Protein AF-A0A7C6BSA5-F1 (afdb_monomer_lite)

Sequence (193 aa):
MKSVFTALILLLFLLSVNTVYAANVTTEQVTNTSTVVKSYMETNHTLPSGVDVGENPVSRSQYLQLSTITVLNIKNDSNATIHINSCNNLAYPSESSSSRNINKTEYLDIANRVNIFINNYGIAPNYASTSTGTIRYESLIYIYSQILNSYRINGVSPDYVIMNTWAVVSNPNTVFISMEDINNASGRVKNIY

pLDDT: mean 89.09, std 16.99, range [38.69, 98.81]

Radius of gyration: 21.59 Å; chains: 1; bounding box: 37×54×101 Å

Secondary structure (DSSP, 8-state):
-----------------------EE-HHHHHHHHHHHHHHHHHHSS--SEEEETTEEEEHHHHHHHHHHHHHHHHTT----EE----BPPS-----PPSEEEEHHHHHHHHHHHHHHHHHHSB--SEEEETTEEEEHHHHHHHHHHHHHHHHHHSS--SEEEE--HHHHT-TTPPPPPHHHHHHHHHHHHTT-

Foldseek 3Di:
DDDDDDDPPPPPPPPPPPVPPQDWAWLVLLLVQLLVQLVCLQQVLDGDQWTDRPNRIDGLQQSLLVLLVSLVCLVVVHGDIHGRAQEAEDPDADWDAAKDKDFPVRLNVQSVVQNVVCVVPSYGDQWGADPRTTAGSVLSSNQSSVQSNCCVVPVDGDRIDTRHHSVLSNDNPRHDADVVNVVVVVVVVVVVD

Structure (mmCIF, N/CA/C/O backbone):
data_AF-A0A7C6BSA5-F1
#
_entry.id   AF-A0A7C6BSA5-F1
#
loop_
_atom_site.group_PDB
_atom_site.id
_atom_site.type_symbol
_atom_site.label_atom_id
_atom_site.label_alt_id
_atom_site.label_comp_id
_atom_site.label_asym_id
_atom_site.label_entity_id
_atom_site.label_seq_id
_atom_site.pdbx_PDB_ins_code
_atom_site.Cartn_x
_atom_site.Cartn_y
_atom_site.Cartn_z
_atom_site.occupancy
_atom_site.B_iso_or_equiv
_atom_site.auth_seq_id
_atom_site.auth_comp_id
_atom_site.auth_asym_id
_atom_site.auth_atom_id
_atom_site.pdbx_PDB_model_num
ATOM 1 N N . MET A 1 1 ? 16.676 32.302 60.882 1.00 39.47 1 MET A N 1
ATOM 2 C CA . MET A 1 1 ? 15.238 32.529 60.630 1.00 39.47 1 MET A CA 1
ATOM 3 C C . MET A 1 1 ? 15.123 33.553 59.499 1.00 39.47 1 MET A C 1
ATOM 5 O O . MET A 1 1 ? 15.593 34.658 59.707 1.00 39.47 1 MET A O 1
ATOM 9 N N . LYS A 1 2 ? 14.537 33.159 58.349 1.00 39.03 2 LYS A N 1
ATOM 10 C CA . LYS A 1 2 ? 14.066 33.994 57.205 1.00 39.03 2 LYS A CA 1
ATOM 11 C C . LYS A 1 2 ? 15.165 34.651 56.336 1.00 39.03 2 LYS A C 1
ATOM 13 O O . LYS A 1 2 ? 15.786 35.616 56.741 1.00 39.03 2 LYS A O 1
ATOM 18 N N . SER A 1 3 ? 15.603 33.990 55.259 1.00 38.69 3 SER A N 1
ATOM 19 C CA . SER A 1 3 ? 15.096 34.064 53.866 1.00 38.69 3 SER A CA 1
ATOM 20 C C . SER A 1 3 ? 15.579 35.291 53.081 1.00 38.69 3 SER A C 1
ATOM 22 O O . SER A 1 3 ? 15.097 36.384 53.344 1.00 38.69 3 SER A O 1
ATOM 24 N N . VAL A 1 4 ? 16.386 35.082 52.035 1.00 45.53 4 VAL A N 1
ATOM 25 C CA . VAL A 1 4 ? 16.209 35.779 50.750 1.00 45.53 4 VAL A CA 1
ATOM 26 C C . VAL A 1 4 ? 16.522 34.778 49.641 1.00 45.53 4 VAL A C 1
ATOM 28 O O . VAL A 1 4 ? 17.627 34.255 49.535 1.00 45.53 4 VAL A O 1
ATOM 31 N N . PHE A 1 5 ? 15.471 34.472 48.891 1.00 41.25 5 PHE A N 1
ATOM 32 C CA . PHE A 1 5 ? 15.428 33.630 47.709 1.00 41.25 5 PHE A CA 1
ATOM 33 C C . PHE A 1 5 ? 16.452 34.083 46.663 1.00 41.25 5 PHE A C 1
ATOM 35 O O . PHE A 1 5 ? 16.415 35.218 46.191 1.00 41.25 5 PHE A O 1
ATOM 42 N N . THR A 1 6 ? 17.319 33.164 46.256 1.00 39.25 6 THR A N 1
ATOM 43 C CA . THR A 1 6 ? 17.994 33.212 44.963 1.00 39.25 6 THR A CA 1
ATOM 44 C C . THR A 1 6 ? 16.941 33.245 43.857 1.00 39.25 6 THR A C 1
ATOM 46 O O . THR A 1 6 ? 16.010 32.439 43.839 1.00 39.25 6 THR A O 1
ATOM 49 N N . ALA A 1 7 ? 17.079 34.205 42.946 1.00 41.22 7 ALA A N 1
ATOM 50 C CA . ALA A 1 7 ? 16.256 34.338 41.757 1.00 41.22 7 ALA A CA 1
ATOM 51 C C . ALA A 1 7 ? 16.416 33.092 40.872 1.00 41.22 7 ALA A C 1
ATOM 53 O O . ALA A 1 7 ? 17.353 32.986 40.083 1.00 41.22 7 ALA A O 1
ATOM 54 N N . LEU A 1 8 ? 15.504 32.132 41.017 1.00 38.94 8 LEU A N 1
ATOM 55 C CA . LEU A 1 8 ? 15.319 31.082 40.032 1.00 38.94 8 LEU A CA 1
ATOM 56 C C . LEU A 1 8 ? 14.539 31.714 38.880 1.00 38.94 8 LEU A C 1
ATOM 58 O O . LEU A 1 8 ? 13.344 31.981 38.999 1.00 38.94 8 LEU A O 1
ATOM 62 N N . ILE A 1 9 ? 15.252 32.019 37.798 1.00 50.19 9 ILE A N 1
ATOM 63 C CA . ILE A 1 9 ? 14.673 32.371 36.504 1.00 50.19 9 ILE A CA 1
ATOM 64 C C . ILE A 1 9 ? 13.633 31.298 36.176 1.00 50.19 9 ILE A C 1
ATOM 66 O O . ILE A 1 9 ? 13.962 30.138 35.928 1.00 50.19 9 ILE A O 1
ATOM 70 N N . LEU A 1 10 ? 12.365 31.694 36.251 1.00 41.38 10 LEU A N 1
ATOM 71 C CA . LEU A 1 10 ? 11.230 30.903 35.822 1.00 41.38 10 LEU A CA 1
ATOM 72 C C . LEU A 1 10 ? 11.359 30.765 34.303 1.00 41.38 10 LEU A C 1
ATOM 74 O O . LEU A 1 10 ? 10.985 31.664 33.552 1.00 41.38 10 LEU A O 1
ATOM 78 N N . LEU A 1 11 ? 11.962 29.665 33.854 1.00 43.69 11 LEU A N 1
ATOM 79 C CA . LEU A 1 11 ? 11.914 29.246 32.464 1.00 43.69 11 LEU A CA 1
ATOM 80 C C . LEU A 1 11 ? 10.432 29.016 32.141 1.00 43.69 11 LEU A C 1
ATOM 82 O O . LEU A 1 11 ? 9.871 27.978 32.489 1.00 43.69 11 LEU A O 1
ATOM 86 N N . LEU A 1 12 ? 9.784 30.009 31.525 1.00 46.25 12 LEU A N 1
ATOM 87 C CA . LEU A 1 12 ? 8.529 29.810 30.811 1.00 46.25 12 LEU A CA 1
ATOM 88 C C . LEU A 1 12 ? 8.826 28.829 29.676 1.00 46.25 12 LEU A C 1
ATOM 90 O O . LEU A 1 12 ? 9.159 29.212 28.557 1.00 46.25 12 LEU A O 1
ATOM 94 N N . PHE A 1 13 ? 8.741 27.541 29.982 1.00 49.94 13 PHE A N 1
ATOM 95 C CA . PHE A 1 13 ? 8.563 26.528 28.967 1.00 49.94 13 PHE A CA 1
ATOM 96 C C . PHE A 1 13 ? 7.158 26.764 28.417 1.00 49.94 13 PHE A C 1
ATOM 98 O O . PHE A 1 13 ? 6.162 26.426 29.058 1.00 49.94 13 PHE A O 1
ATOM 105 N N . LEU A 1 14 ? 7.068 27.432 27.266 1.00 49.66 14 LEU A N 1
ATOM 106 C CA . LEU A 1 14 ? 5.860 27.402 26.460 1.00 49.66 14 LEU A CA 1
ATOM 107 C C . LEU A 1 14 ? 5.651 25.935 26.087 1.00 49.66 14 LEU A C 1
ATOM 109 O O . LEU A 1 14 ? 6.230 25.433 25.128 1.00 49.66 14 LEU A O 1
ATOM 113 N N . LEU A 1 15 ? 4.840 25.230 26.872 1.00 42.47 15 LEU A N 1
ATOM 114 C CA . LEU A 1 15 ? 4.129 24.079 26.358 1.00 42.47 15 LEU A CA 1
ATOM 115 C C . LEU A 1 15 ? 3.288 24.638 25.213 1.00 42.47 15 LEU A C 1
ATOM 117 O O . LEU A 1 15 ? 2.224 25.212 25.443 1.00 42.47 15 LEU A O 1
ATOM 121 N N . SER A 1 16 ? 3.762 24.493 23.975 1.00 49.78 16 SER A N 1
ATOM 122 C CA . SER A 1 16 ? 2.839 24.395 22.858 1.00 49.78 16 SER A CA 1
ATOM 123 C C . SER A 1 16 ? 2.042 23.121 23.119 1.00 49.78 16 SER A C 1
ATOM 125 O O . SER A 1 16 ? 2.373 22.036 22.641 1.00 49.78 16 SER A O 1
ATOM 127 N N . VAL A 1 17 ? 1.004 23.231 23.944 1.00 50.91 17 VAL A N 1
ATOM 128 C CA . VAL A 1 17 ? -0.121 22.319 23.862 1.00 50.91 17 VAL A CA 1
ATOM 129 C C . VAL A 1 17 ? -0.768 22.639 22.526 1.00 50.91 17 VAL A C 1
ATOM 131 O O . VAL A 1 17 ? -1.743 23.377 22.438 1.00 50.91 17 VAL A O 1
ATOM 134 N N . ASN A 1 18 ? -0.173 22.103 21.456 1.00 47.16 18 ASN A N 1
ATOM 135 C CA . ASN A 1 18 ? -0.958 21.748 20.297 1.00 47.16 18 ASN A CA 1
ATOM 136 C C . ASN A 1 18 ? -2.033 20.852 20.890 1.00 47.16 18 ASN A C 1
ATOM 138 O O . ASN A 1 18 ? -1.755 19.738 21.338 1.00 47.16 18 ASN A O 1
ATOM 142 N N . THR A 1 19 ? -3.231 21.399 21.029 1.00 40.81 19 THR A N 1
ATOM 143 C CA . THR A 1 19 ? -4.415 20.588 21.200 1.00 40.81 19 THR A CA 1
ATOM 144 C C . THR A 1 19 ? -4.395 19.661 19.999 1.00 40.81 19 THR A C 1
ATOM 146 O O . THR A 1 19 ? -4.695 20.067 18.880 1.00 40.81 19 THR A O 1
ATOM 149 N N . VAL A 1 20 ? -3.931 18.426 20.198 1.00 42.94 20 VAL A N 1
ATOM 150 C CA . VAL A 1 20 ? -4.120 17.384 19.203 1.00 42.94 20 VAL A CA 1
ATOM 151 C C . VAL A 1 20 ? -5.610 17.108 19.279 1.00 42.94 20 VAL A C 1
ATOM 153 O O . VAL A 1 20 ? -6.072 16.280 20.060 1.00 42.94 20 VAL A O 1
ATOM 156 N N . TYR A 1 21 ? -6.393 17.882 18.528 1.00 46.78 21 TYR A N 1
ATOM 157 C CA . TYR A 1 21 ? -7.679 17.385 18.091 1.00 46.78 21 TYR A CA 1
ATOM 158 C C . TYR A 1 21 ? -7.404 16.011 17.494 1.00 46.78 21 TYR A C 1
ATOM 160 O O . TYR A 1 21 ? -6.440 15.845 16.746 1.00 46.78 21 TYR A O 1
ATOM 168 N N . ALA A 1 22 ? -8.206 15.020 17.874 1.00 54.81 22 ALA A N 1
ATOM 169 C CA . ALA A 1 22 ? -8.174 13.718 17.238 1.00 54.81 22 ALA A CA 1
ATOM 170 C C . ALA A 1 22 ? -8.361 13.928 15.728 1.00 54.81 22 ALA A C 1
ATOM 172 O O . ALA A 1 22 ? -9.479 14.144 15.255 1.00 54.81 22 ALA A O 1
ATOM 173 N N . ALA A 1 23 ? -7.255 13.939 14.986 1.00 86.62 23 ALA A N 1
ATOM 174 C CA . ALA A 1 23 ? -7.281 14.178 13.561 1.00 86.62 23 ALA A CA 1
ATOM 175 C C . ALA A 1 23 ? -7.906 12.951 12.904 1.00 86.62 23 ALA A C 1
ATOM 177 O O . ALA A 1 23 ? -7.514 11.807 13.161 1.00 86.62 23 ALA A O 1
ATOM 178 N N . ASN A 1 24 ? -8.937 13.201 12.111 1.00 94.50 24 ASN A N 1
ATOM 179 C CA . ASN A 1 24 ? -9.594 12.201 11.298 1.00 94.50 24 ASN A CA 1
ATOM 180 C C . ASN A 1 24 ? -9.355 12.565 9.839 1.00 94.50 24 ASN A C 1
ATOM 182 O O . ASN A 1 24 ? -9.437 13.737 9.475 1.00 94.50 24 ASN A O 1
ATOM 186 N N . VAL A 1 25 ? -9.078 11.561 9.018 1.00 96.94 25 VAL A N 1
ATOM 187 C CA . VAL A 1 25 ? -8.860 11.723 7.580 1.00 96.94 25 VAL A CA 1
ATOM 188 C C . VAL A 1 25 ? -9.888 10.932 6.790 1.00 96.94 25 VAL A C 1
ATOM 190 O O . VAL A 1 25 ? -10.467 9.965 7.287 1.00 96.94 25 VAL A O 1
ATOM 193 N N . THR A 1 26 ? -10.148 11.347 5.558 1.00 97.62 26 THR A N 1
ATOM 194 C CA . THR A 1 26 ? -11.083 10.658 4.663 1.00 97.62 26 THR A CA 1
ATOM 195 C C . THR A 1 26 ? -10.362 9.655 3.764 1.00 97.62 26 THR A C 1
ATOM 197 O O . THR A 1 26 ? -9.163 9.776 3.504 1.00 97.62 26 THR A O 1
ATOM 200 N N . THR A 1 27 ? -11.113 8.695 3.217 1.00 97.62 27 THR A N 1
ATOM 201 C CA . THR A 1 27 ? -10.645 7.801 2.141 1.00 97.62 27 THR A CA 1
ATOM 202 C C . THR A 1 27 ? -10.029 8.594 0.986 1.00 97.62 27 THR A C 1
ATOM 204 O O . THR A 1 27 ? -8.963 8.238 0.489 1.00 97.62 27 THR A O 1
ATOM 207 N N . GLU A 1 28 ? -10.659 9.705 0.593 1.00 97.31 28 GLU A N 1
ATOM 208 C CA . GLU A 1 28 ? -10.176 10.567 -0.487 1.00 97.31 28 GLU A CA 1
ATOM 209 C C . GLU A 1 28 ? -8.795 11.157 -0.172 1.00 97.31 28 GLU A C 1
ATOM 211 O O . GLU A 1 28 ? -7.873 11.022 -0.979 1.00 97.31 28 GLU A O 1
ATOM 216 N N . GLN A 1 29 ? -8.611 11.727 1.025 1.00 98.38 29 GLN A N 1
ATOM 217 C CA . GLN A 1 29 ? -7.320 12.275 1.452 1.00 98.38 29 GLN A CA 1
ATOM 218 C C . GLN A 1 29 ? -6.220 11.212 1.410 1.00 98.38 29 GLN A C 1
ATOM 220 O O . GLN A 1 29 ? -5.149 11.470 0.863 1.00 98.38 29 GLN A O 1
ATOM 225 N N . VAL A 1 30 ? -6.492 10.000 1.903 1.00 98.50 30 VAL A N 1
ATOM 226 C CA . VAL A 1 30 ? -5.505 8.912 1.872 1.00 98.50 30 VAL A CA 1
ATOM 227 C C . VAL A 1 30 ? -5.199 8.481 0.434 1.00 98.50 30 VAL A C 1
ATOM 229 O O . VAL A 1 30 ? -4.029 8.333 0.093 1.00 98.50 30 VAL A O 1
ATOM 232 N N . THR A 1 31 ? -6.200 8.340 -0.445 1.00 98.25 31 THR A N 1
ATOM 233 C CA . THR A 1 31 ? -5.967 7.965 -1.857 1.00 98.25 31 THR A CA 1
ATOM 234 C C . THR A 1 31 ? -5.181 9.020 -2.646 1.00 98.25 31 THR A C 1
ATOM 236 O O . THR A 1 31 ? -4.346 8.673 -3.490 1.00 98.25 31 THR A O 1
ATOM 239 N N . ASN A 1 32 ? -5.385 10.306 -2.345 1.00 98.12 32 ASN A N 1
ATOM 240 C CA . ASN A 1 32 ? -4.592 11.395 -2.910 1.00 98.12 32 ASN A CA 1
ATOM 241 C C . ASN A 1 32 ? -3.136 11.303 -2.434 1.00 98.12 32 ASN A C 1
ATOM 243 O O . ASN A 1 32 ? -2.224 11.274 -3.264 1.00 98.12 32 ASN A O 1
ATOM 247 N N . THR A 1 33 ? -2.907 11.136 -1.129 1.00 98.38 33 THR A N 1
ATOM 248 C CA . THR A 1 33 ? -1.559 10.922 -0.580 1.00 98.38 33 THR A CA 1
ATOM 249 C C . THR A 1 33 ? -0.897 9.668 -1.158 1.00 98.38 33 THR A C 1
ATOM 251 O O . THR A 1 33 ? 0.294 9.689 -1.456 1.00 98.38 33 THR A O 1
ATOM 254 N N . SER A 1 34 ? -1.644 8.590 -1.412 1.00 98.50 34 SER A N 1
ATOM 255 C CA . SER A 1 34 ? -1.110 7.373 -2.037 1.00 98.50 34 SER A CA 1
ATOM 256 C C . SER A 1 34 ? -0.580 7.579 -3.449 1.00 98.50 34 SER A C 1
ATOM 258 O O . SER A 1 34 ? 0.404 6.943 -3.827 1.00 98.50 34 SER A O 1
ATOM 260 N N . THR A 1 35 ? -1.180 8.497 -4.207 1.00 97.75 35 THR A N 1
ATOM 261 C CA . THR A 1 35 ? -0.650 8.909 -5.515 1.00 97.75 35 THR A CA 1
ATOM 262 C C . THR A 1 35 ? 0.729 9.552 -5.347 1.00 97.75 35 THR A C 1
ATOM 264 O O . THR A 1 35 ? 1.667 9.196 -6.056 1.00 97.75 35 THR A O 1
ATOM 267 N N . VAL A 1 36 ? 0.880 10.433 -4.353 1.00 97.81 36 VAL A N 1
ATOM 268 C CA . VAL A 1 36 ? 2.148 11.114 -4.042 1.00 97.81 36 VAL A CA 1
ATOM 269 C C . VAL A 1 36 ? 3.213 10.129 -3.555 1.00 97.81 36 VAL A C 1
ATOM 271 O O . VAL A 1 36 ? 4.333 10.148 -4.062 1.00 97.81 36 VAL A O 1
ATOM 274 N N . VAL A 1 37 ? 2.875 9.235 -2.617 1.00 98.50 37 VAL A N 1
ATOM 275 C CA . VAL A 1 37 ? 3.816 8.234 -2.079 1.00 98.50 37 VAL A CA 1
ATOM 276 C C . VAL A 1 37 ? 4.312 7.303 -3.179 1.00 98.50 37 VAL A C 1
ATOM 278 O O . VAL A 1 37 ? 5.519 7.092 -3.286 1.00 98.50 37 VAL A O 1
ATOM 281 N N . LYS A 1 38 ? 3.407 6.785 -4.024 1.00 98.06 38 LYS A N 1
ATOM 282 C CA . LYS A 1 38 ? 3.775 5.940 -5.168 1.00 98.06 38 LYS A CA 1
ATOM 283 C C . LYS A 1 38 ? 4.795 6.656 -6.058 1.00 98.06 38 LYS A C 1
ATOM 285 O O . LYS A 1 38 ? 5.890 6.136 -6.251 1.00 98.06 38 LYS A O 1
ATOM 290 N N . SER A 1 39 ? 4.461 7.851 -6.549 1.00 96.81 39 SER A N 1
ATOM 291 C CA . SER A 1 39 ? 5.334 8.605 -7.457 1.00 96.81 39 SER A CA 1
ATOM 292 C C . SER A 1 39 ? 6.675 8.958 -6.817 1.00 96.81 39 SER A C 1
ATOM 294 O O . SER A 1 39 ? 7.715 8.864 -7.468 1.00 96.81 39 SER A O 1
ATOM 296 N N . TYR A 1 40 ? 6.679 9.318 -5.530 1.00 98.00 40 TYR A N 1
ATOM 297 C CA . TYR A 1 40 ? 7.908 9.610 -4.803 1.00 98.00 40 TYR A CA 1
ATOM 298 C C . TYR A 1 40 ? 8.827 8.387 -4.751 1.00 98.00 40 TYR A C 1
ATOM 300 O O . TYR A 1 40 ? 10.012 8.513 -5.049 1.00 98.00 40 TYR A O 1
ATOM 308 N N . MET A 1 41 ? 8.295 7.213 -4.399 1.00 98.19 41 MET A N 1
ATOM 309 C CA . MET A 1 41 ? 9.087 5.984 -4.288 1.00 98.19 41 MET A CA 1
ATOM 310 C C . MET A 1 41 ? 9.628 5.521 -5.643 1.00 98.19 41 MET A C 1
ATOM 312 O O . MET A 1 41 ? 10.772 5.087 -5.715 1.00 98.19 41 MET A O 1
ATOM 316 N N . GLU A 1 42 ? 8.838 5.657 -6.708 1.00 97.19 42 GLU A N 1
ATOM 317 C CA . GLU A 1 42 ? 9.245 5.300 -8.074 1.00 97.19 42 GLU A CA 1
ATOM 318 C C . GLU A 1 42 ? 10.309 6.243 -8.644 1.00 97.19 42 GLU A C 1
ATOM 320 O O . GLU A 1 42 ? 11.136 5.810 -9.435 1.00 97.19 42 GLU A O 1
ATOM 325 N N . THR A 1 43 ? 10.305 7.514 -8.231 1.00 96.25 43 THR A N 1
ATOM 326 C CA . THR A 1 43 ? 11.246 8.536 -8.720 1.00 96.25 43 THR A CA 1
ATOM 327 C C . THR A 1 43 ? 12.536 8.573 -7.903 1.00 96.25 43 THR A C 1
ATOM 329 O O . THR A 1 43 ? 13.624 8.752 -8.441 1.00 96.25 43 THR A O 1
ATOM 332 N N . ASN A 1 44 ? 12.421 8.453 -6.579 1.00 97.44 44 ASN A N 1
ATOM 333 C CA . ASN A 1 44 ? 13.535 8.668 -5.654 1.00 97.44 44 ASN A CA 1
ATOM 334 C C . ASN A 1 44 ? 14.145 7.358 -5.148 1.00 97.44 44 ASN A C 1
ATOM 336 O O . ASN A 1 44 ? 15.151 7.400 -4.443 1.00 97.44 44 ASN A O 1
ATOM 340 N N . HIS A 1 45 ? 13.531 6.209 -5.455 1.00 97.88 45 HIS A N 1
ATOM 341 C CA . HIS A 1 45 ? 14.000 4.883 -5.039 1.00 97.88 45 HIS A CA 1
ATOM 342 C C . HIS A 1 45 ? 14.264 4.781 -3.530 1.00 97.88 45 HIS A C 1
ATOM 344 O O . HIS A 1 45 ? 15.167 4.092 -3.056 1.00 97.88 45 HIS A O 1
ATOM 350 N N . THR A 1 46 ? 13.464 5.508 -2.753 1.00 97.00 46 THR A N 1
ATOM 351 C CA . THR A 1 46 ? 13.553 5.585 -1.300 1.00 97.00 46 THR A CA 1
ATOM 352 C C . THR A 1 46 ? 12.172 5.833 -0.712 1.00 97.00 46 THR A C 1
ATOM 354 O O . THR A 1 46 ? 11.248 6.275 -1.398 1.00 97.00 46 THR A O 1
ATOM 357 N N . LEU A 1 47 ? 12.018 5.528 0.573 1.00 94.25 47 LEU A N 1
ATOM 358 C CA . LEU A 1 47 ? 10.797 5.852 1.289 1.00 94.25 47 LEU A CA 1
ATOM 359 C C . LEU A 1 47 ? 10.758 7.348 1.634 1.00 94.25 47 LEU A C 1
ATOM 361 O O . LEU A 1 47 ? 11.772 7.883 2.089 1.00 94.25 47 LEU A O 1
ATOM 365 N N . PRO A 1 48 ? 9.592 8.009 1.527 1.00 94.31 48 PRO A N 1
ATOM 366 C CA . PRO A 1 48 ? 9.439 9.359 2.056 1.00 94.31 48 PRO A CA 1
ATOM 367 C C . PRO A 1 48 ? 9.659 9.345 3.575 1.00 94.31 48 PRO A C 1
ATOM 369 O O . PRO A 1 48 ? 9.257 8.402 4.254 1.00 94.31 48 PRO A O 1
ATOM 372 N N . SER A 1 49 ? 10.294 10.370 4.144 1.00 89.81 49 SER A N 1
ATOM 373 C CA . SER A 1 49 ? 10.534 10.441 5.598 1.00 89.81 49 SER A CA 1
ATOM 374 C C . SER A 1 49 ? 9.224 10.474 6.404 1.00 89.81 49 SER A C 1
ATOM 376 O O . SER A 1 49 ? 9.146 9.851 7.468 1.00 89.81 49 SER A O 1
ATOM 378 N N . GLY A 1 50 ? 8.198 11.108 5.833 1.00 90.50 50 GLY A N 1
ATOM 379 C CA . GLY A 1 50 ? 6.792 11.179 6.232 1.00 90.50 50 GLY A CA 1
ATOM 380 C C . GLY A 1 50 ? 5.982 11.795 5.084 1.00 90.50 50 GLY A C 1
ATOM 381 O O . GLY A 1 50 ? 6.562 12.141 4.052 1.00 90.50 50 GLY A O 1
ATOM 382 N N . VAL A 1 51 ? 4.665 11.907 5.236 1.00 95.69 51 VAL A N 1
ATOM 383 C CA . VAL A 1 51 ? 3.778 12.524 4.232 1.00 95.69 51 VAL A CA 1
ATOM 384 C C . VAL A 1 51 ? 2.623 13.256 4.894 1.00 95.69 51 VAL A C 1
ATOM 386 O O . VAL A 1 51 ? 2.266 12.935 6.022 1.00 95.69 51 VAL A O 1
ATOM 389 N N . ASP A 1 52 ? 2.006 14.182 4.170 1.00 96.19 52 ASP A N 1
ATOM 390 C CA . ASP A 1 52 ? 0.773 14.828 4.609 1.00 96.19 52 ASP A CA 1
ATOM 391 C C . ASP A 1 52 ? -0.448 14.057 4.089 1.00 96.19 52 ASP A C 1
ATOM 393 O O . ASP A 1 52 ? -0.522 13.674 2.915 1.00 96.19 52 ASP A O 1
ATOM 397 N N . VAL A 1 53 ? -1.415 13.814 4.974 1.00 97.06 53 VAL A N 1
ATOM 398 C CA . VAL A 1 53 ? -2.738 13.273 4.643 1.00 97.06 53 VAL A CA 1
ATOM 399 C C . VAL A 1 53 ? -3.775 14.356 4.916 1.00 97.06 53 VAL A C 1
ATOM 401 O O . VAL A 1 53 ? -4.151 14.623 6.062 1.00 97.06 53 VAL A O 1
ATOM 404 N N . GLY A 1 54 ? -4.211 15.017 3.842 1.00 93.75 54 GLY A N 1
ATOM 405 C CA . GLY A 1 54 ? -4.883 16.309 3.961 1.00 93.75 54 GLY A CA 1
ATOM 406 C C . GLY A 1 54 ? -3.920 17.334 4.562 1.00 93.75 54 GLY A C 1
ATOM 407 O O . GLY A 1 54 ? -2.822 17.515 4.052 1.00 93.75 54 GLY A O 1
ATOM 408 N N . GLU A 1 55 ? -4.315 17.957 5.668 1.00 93.00 55 GLU A N 1
ATOM 409 C CA . GLU A 1 55 ? -3.488 18.922 6.411 1.00 93.00 55 GLU A CA 1
ATOM 410 C C . GLU A 1 55 ? -2.692 18.271 7.558 1.00 93.00 55 GLU A C 1
ATOM 412 O O . GLU A 1 55 ? -2.053 18.962 8.349 1.00 93.00 55 GLU A O 1
ATOM 417 N N . ASN A 1 56 ? -2.748 16.940 7.686 1.00 95.06 56 ASN A N 1
ATOM 418 C CA . ASN A 1 56 ? -2.165 16.225 8.817 1.00 95.06 56 ASN A CA 1
ATOM 419 C C . ASN A 1 56 ? -0.834 15.572 8.425 1.00 95.06 56 ASN A C 1
ATOM 421 O O . ASN A 1 56 ? -0.857 14.612 7.647 1.00 95.06 56 ASN A O 1
ATOM 425 N N . PRO A 1 57 ? 0.307 16.003 8.989 1.00 95.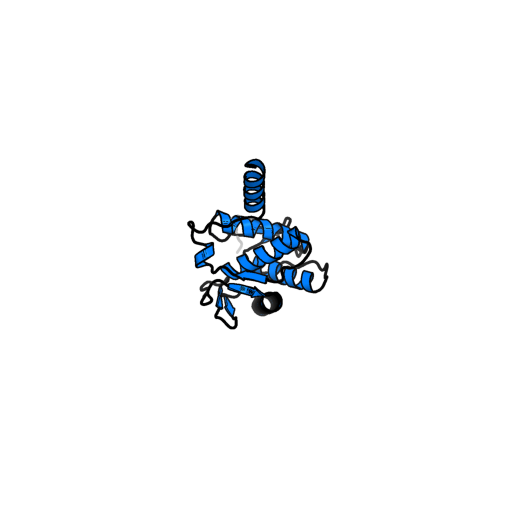06 57 PRO A N 1
ATOM 426 C CA . PRO A 1 57 ? 1.567 15.303 8.798 1.00 95.06 57 PRO A CA 1
ATOM 427 C C . PRO A 1 57 ? 1.525 13.955 9.520 1.00 95.06 57 PRO A C 1
ATOM 429 O O . PRO A 1 57 ? 1.210 13.877 10.710 1.00 95.06 57 PRO A O 1
ATOM 432 N N . VAL A 1 58 ? 1.865 12.883 8.808 1.00 95.38 58 VAL A N 1
ATOM 433 C CA . VAL A 1 58 ? 1.893 11.520 9.347 1.00 95.38 58 VAL A CA 1
ATOM 434 C C . VAL A 1 58 ? 3.230 10.836 9.089 1.00 95.38 58 VAL A C 1
ATOM 436 O O . VAL A 1 58 ? 3.892 11.020 8.062 1.00 95.38 58 VAL A O 1
ATOM 439 N N . SER A 1 59 ? 3.632 9.991 10.037 1.00 95.69 59 SER A N 1
ATOM 440 C CA . SER A 1 59 ? 4.777 9.103 9.859 1.00 95.69 59 SER A CA 1
ATOM 441 C C . SER A 1 59 ? 4.474 8.034 8.805 1.00 95.69 59 SER A C 1
ATOM 443 O O . SER A 1 59 ? 3.321 7.719 8.507 1.00 95.69 59 SER A O 1
ATOM 445 N N . ARG A 1 60 ? 5.517 7.390 8.277 1.00 94.69 60 ARG A N 1
ATOM 446 C CA . ARG A 1 60 ? 5.364 6.242 7.367 1.00 94.69 60 ARG A CA 1
ATOM 447 C C . ARG A 1 60 ? 4.537 5.102 7.970 1.00 94.69 60 ARG A C 1
ATOM 449 O O . ARG A 1 60 ? 3.754 4.470 7.268 1.00 94.69 60 ARG A O 1
ATOM 456 N N . SER A 1 61 ? 4.698 4.855 9.269 1.00 95.94 61 SER A N 1
ATOM 457 C CA . SER A 1 61 ? 4.008 3.779 9.987 1.00 95.94 61 SER A CA 1
ATOM 458 C C . SER A 1 61 ? 2.521 4.087 10.145 1.00 95.94 61 SER A C 1
ATOM 460 O O . SER A 1 61 ? 1.680 3.207 9.964 1.00 95.94 61 SER A O 1
ATOM 462 N N . GLN A 1 62 ? 2.192 5.356 10.398 1.00 97.12 62 GLN A N 1
ATOM 463 C CA . GLN A 1 62 ? 0.814 5.840 10.395 1.00 97.12 62 GLN A CA 1
ATOM 464 C C . GLN A 1 62 ? 0.215 5.779 8.989 1.00 97.12 62 GLN A C 1
ATOM 466 O O . GLN A 1 62 ? -0.887 5.269 8.822 1.00 97.12 62 GLN A O 1
ATOM 471 N N . TYR A 1 63 ? 0.954 6.203 7.962 1.00 98.00 63 TYR A N 1
ATOM 472 C CA . TYR A 1 63 ? 0.508 6.086 6.575 1.00 98.00 63 TYR A CA 1
ATOM 473 C C . TYR A 1 63 ? 0.222 4.628 6.168 1.00 98.00 63 TYR A C 1
ATOM 475 O O . TYR A 1 63 ? -0.797 4.355 5.532 1.00 98.00 63 TYR A O 1
ATOM 483 N N . LEU A 1 64 ? 1.062 3.665 6.570 1.00 98.12 64 LEU A N 1
ATOM 484 C CA . LEU A 1 64 ? 0.791 2.245 6.327 1.00 98.12 64 LEU A CA 1
ATOM 485 C C . LEU A 1 64 ? -0.540 1.812 6.967 1.00 98.12 64 LEU A C 1
ATOM 487 O O . LEU A 1 64 ? -1.352 1.155 6.320 1.00 98.12 64 LEU A O 1
ATOM 491 N N . GLN A 1 65 ? -0.810 2.221 8.208 1.00 97.94 65 GLN A N 1
ATOM 492 C CA . GLN A 1 65 ? -2.091 1.927 8.852 1.00 97.94 65 GLN A CA 1
ATOM 493 C C . GLN A 1 65 ? -3.262 2.572 8.097 1.00 97.94 65 GLN A C 1
ATOM 495 O O . GLN A 1 65 ? -4.199 1.875 7.712 1.00 97.94 65 GLN A O 1
ATOM 500 N N . LEU A 1 66 ? -3.187 3.877 7.824 1.00 98.56 66 LEU A N 1
ATOM 501 C CA . LEU A 1 66 ? -4.236 4.623 7.125 1.00 98.56 66 LEU A CA 1
ATOM 502 C C . LEU A 1 66 ? -4.543 4.016 5.753 1.00 98.56 66 LEU A C 1
ATOM 504 O O . LEU A 1 66 ? -5.710 3.842 5.406 1.00 98.56 66 LEU A O 1
ATOM 508 N N . SER A 1 67 ? -3.517 3.638 4.991 1.00 98.69 67 SER A N 1
ATOM 509 C CA . SER A 1 67 ? -3.688 3.024 3.671 1.00 98.69 67 SER A CA 1
ATOM 510 C C . SER A 1 67 ? -4.344 1.640 3.747 1.00 98.69 67 SER A C 1
ATOM 512 O O . SER A 1 67 ? -5.263 1.365 2.974 1.00 98.69 67 SER A O 1
ATOM 514 N N . THR A 1 68 ? -3.977 0.796 4.719 1.00 98.62 68 THR A N 1
ATOM 515 C CA . THR A 1 68 ? -4.653 -0.502 4.919 1.00 98.62 68 THR A CA 1
ATOM 516 C C . THR A 1 68 ? -6.113 -0.346 5.343 1.00 98.62 68 THR A C 1
ATOM 518 O O . THR A 1 68 ? -6.978 -1.012 4.775 1.00 98.62 68 THR A O 1
ATOM 521 N N . ILE A 1 69 ? -6.421 0.577 6.263 1.00 98.62 69 ILE A N 1
ATOM 522 C CA . ILE A 1 69 ? -7.807 0.886 6.651 1.00 98.62 69 ILE A CA 1
ATOM 523 C C . ILE A 1 69 ? -8.593 1.407 5.445 1.00 98.62 69 ILE A C 1
ATOM 525 O O . ILE A 1 69 ? -9.715 0.972 5.214 1.00 98.62 69 ILE A O 1
ATOM 529 N N . THR A 1 70 ? -7.996 2.285 4.639 1.00 98.75 70 THR A N 1
ATOM 530 C CA . THR A 1 70 ? -8.638 2.856 3.447 1.00 98.75 70 THR A CA 1
ATOM 531 C C . THR A 1 70 ? -9.004 1.773 2.435 1.00 98.75 70 THR A C 1
ATOM 533 O O . THR A 1 70 ? -10.129 1.752 1.942 1.00 98.75 70 THR A O 1
ATOM 536 N N . VAL A 1 71 ? -8.103 0.820 2.172 1.00 98.69 71 VAL A N 1
ATOM 537 C CA . VAL A 1 71 ? -8.393 -0.335 1.305 1.00 98.69 71 VAL A CA 1
ATOM 538 C C . VAL A 1 71 ? -9.560 -1.170 1.849 1.00 98.69 71 VAL A C 1
ATOM 540 O O . VAL A 1 71 ? -10.421 -1.599 1.079 1.00 98.69 71 VAL A O 1
ATOM 543 N N . LEU A 1 72 ? -9.627 -1.380 3.167 1.00 98.69 72 LEU A N 1
ATOM 544 C CA . LEU A 1 72 ? -10.724 -2.115 3.805 1.00 98.69 72 LEU A CA 1
ATOM 545 C C . LEU A 1 72 ? -12.046 -1.334 3.777 1.00 98.69 72 LEU A C 1
ATOM 547 O O . LEU A 1 72 ? -13.095 -1.938 3.561 1.00 98.69 72 LEU A O 1
ATOM 551 N N . ASN A 1 73 ? -12.012 -0.011 3.950 1.00 98.38 73 ASN A N 1
ATOM 552 C CA . ASN A 1 73 ? -13.187 0.853 3.830 1.00 98.38 73 ASN A CA 1
ATOM 553 C C . ASN A 1 73 ? -13.749 0.816 2.408 1.00 98.38 73 ASN A C 1
ATOM 555 O O . ASN A 1 73 ? -14.945 0.587 2.254 1.00 98.38 73 ASN A O 1
ATOM 559 N N . ILE A 1 74 ? -12.890 0.929 1.387 1.00 98.19 74 ILE A N 1
ATOM 560 C CA . ILE A 1 74 ? -13.277 0.791 -0.026 1.00 98.19 74 ILE A CA 1
ATOM 561 C C . ILE A 1 74 ? -13.923 -0.576 -0.276 1.00 98.19 74 ILE A C 1
ATOM 563 O O . ILE A 1 74 ? -14.984 -0.656 -0.880 1.00 98.19 74 ILE A O 1
ATOM 567 N N . LYS A 1 75 ? -13.329 -1.663 0.231 1.00 97.56 75 LYS A N 1
ATOM 568 C CA . LYS A 1 75 ? -13.894 -3.017 0.095 1.00 97.56 75 LYS A CA 1
ATOM 569 C C . LYS A 1 75 ? -15.277 -3.170 0.746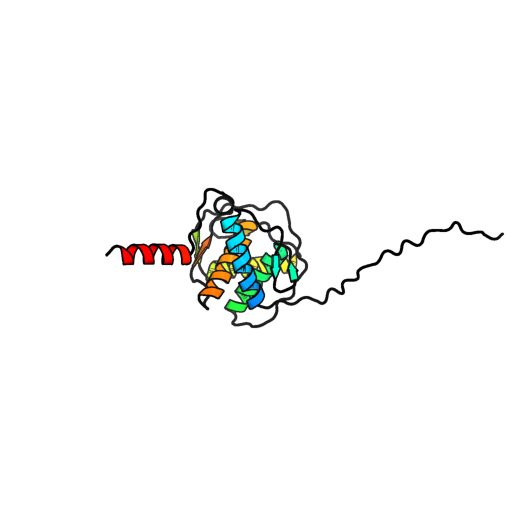 1.00 97.56 75 LYS A C 1
ATOM 571 O O . LYS A 1 75 ? -16.013 -4.083 0.380 1.00 97.56 75 LYS A O 1
ATOM 576 N N . ASN A 1 76 ? -15.592 -2.359 1.753 1.00 97.44 76 ASN A N 1
ATOM 577 C CA . ASN A 1 76 ? -16.851 -2.408 2.496 1.00 97.44 76 ASN A CA 1
ATOM 578 C C . ASN A 1 76 ? -17.828 -1.288 2.093 1.00 97.44 76 ASN A C 1
ATOM 580 O O . ASN A 1 76 ? -18.806 -1.090 2.808 1.00 97.44 76 ASN A O 1
ATOM 584 N N . ASP A 1 77 ? -17.544 -0.533 1.024 1.00 96.12 77 ASP A N 1
ATOM 585 C CA . ASP A 1 77 ? -18.320 0.645 0.607 1.00 96.12 77 ASP A CA 1
ATOM 586 C C . ASP A 1 77 ? -18.561 1.646 1.760 1.00 96.12 77 ASP A C 1
ATOM 588 O O . ASP A 1 77 ? -19.621 2.260 1.896 1.00 96.12 77 ASP A O 1
ATOM 592 N N . SER A 1 78 ? -17.563 1.789 2.640 1.00 96.81 78 SER A N 1
ATOM 593 C CA . SER A 1 78 ? -17.638 2.610 3.847 1.00 96.81 78 SER A CA 1
ATOM 594 C C . SER A 1 78 ? -17.042 3.999 3.629 1.00 96.81 78 SER A C 1
ATOM 596 O O . SER A 1 78 ? -15.883 4.142 3.235 1.00 96.81 78 SER A O 1
ATOM 598 N N . ASN A 1 79 ? -17.810 5.024 4.003 1.00 92.00 79 ASN A N 1
ATOM 599 C CA . ASN A 1 79 ? -17.381 6.428 4.027 1.00 92.00 79 ASN A CA 1
ATOM 600 C C . ASN A 1 79 ? -16.912 6.885 5.418 1.00 92.00 79 ASN A C 1
ATOM 602 O O . ASN A 1 79 ? -16.840 8.085 5.686 1.00 92.00 79 ASN A O 1
ATOM 606 N N . ALA A 1 80 ? -16.637 5.946 6.328 1.00 94.38 80 ALA A N 1
ATOM 607 C CA . ALA A 1 80 ? -16.155 6.276 7.661 1.00 94.38 80 ALA A CA 1
ATOM 608 C C . ALA A 1 80 ? -14.826 7.038 7.584 1.00 94.38 80 ALA A C 1
ATOM 610 O O . ALA A 1 80 ? -13.906 6.651 6.855 1.00 94.38 80 ALA A O 1
ATOM 611 N N . THR A 1 81 ? -14.719 8.108 8.367 1.00 96.12 81 THR A N 1
ATOM 612 C CA . THR A 1 81 ? -13.441 8.778 8.576 1.00 96.12 81 THR A CA 1
ATOM 613 C C . THR A 1 81 ? -12.508 7.882 9.389 1.00 96.12 81 THR A C 1
ATOM 615 O O . THR A 1 81 ? -12.939 7.013 10.150 1.00 96.12 81 THR A O 1
ATOM 618 N N . ILE A 1 82 ? -11.207 8.065 9.190 1.00 97.12 82 ILE A N 1
ATOM 619 C CA . ILE A 1 82 ? -10.161 7.238 9.776 1.00 97.12 82 ILE A CA 1
ATOM 620 C C . ILE A 1 82 ? -9.412 8.079 10.798 1.00 97.12 82 ILE A C 1
ATOM 622 O O . ILE A 1 82 ? -8.807 9.094 10.453 1.00 97.12 82 ILE A O 1
ATOM 626 N N . HIS A 1 83 ? -9.433 7.648 12.054 1.00 95.19 83 HIS A N 1
ATOM 627 C CA . HIS A 1 83 ? -8.663 8.295 13.103 1.00 95.19 83 HIS A CA 1
ATOM 628 C C . HIS A 1 83 ? -7.160 8.033 12.919 1.00 95.19 83 HI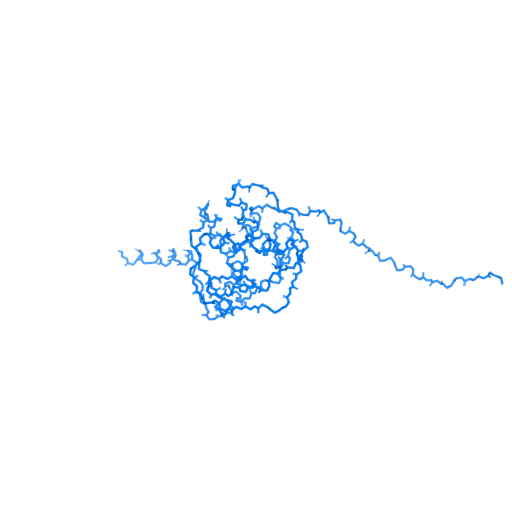S A C 1
ATOM 630 O O . HIS A 1 83 ? -6.742 6.894 12.699 1.00 95.19 83 HIS A O 1
ATOM 636 N N . ILE A 1 84 ? -6.340 9.081 13.026 1.00 95.31 84 ILE A N 1
ATOM 637 C CA . ILE A 1 84 ? -4.881 8.952 13.007 1.00 95.31 84 ILE A CA 1
ATOM 638 C C . ILE A 1 84 ? -4.408 8.468 14.382 1.00 95.31 84 ILE A C 1
ATOM 640 O O . ILE A 1 84 ? -4.270 9.253 15.320 1.00 95.31 84 ILE A O 1
ATOM 644 N N . ASN A 1 85 ? -4.124 7.171 14.490 1.00 91.00 85 ASN A N 1
ATOM 645 C CA . ASN A 1 85 ? -3.560 6.577 15.700 1.00 91.00 85 ASN A CA 1
ATOM 646 C C . ASN A 1 85 ? -2.053 6.850 15.820 1.00 91.00 85 ASN A C 1
ATOM 648 O O . ASN A 1 85 ? -1.353 7.082 14.828 1.00 91.00 85 ASN A O 1
ATOM 652 N N . SER A 1 86 ? -1.520 6.769 17.041 1.00 90.81 86 SER A N 1
ATOM 653 C CA . SER A 1 86 ? -0.076 6.632 17.220 1.00 90.81 86 SER A CA 1
ATOM 654 C C . SER A 1 86 ? 0.374 5.278 16.666 1.00 90.81 86 SER A C 1
ATOM 656 O O . SER A 1 86 ? -0.234 4.240 16.919 1.00 90.81 86 SER A O 1
ATOM 658 N N . CYS A 1 87 ? 1.440 5.291 15.872 1.00 92.81 87 CYS A N 1
ATOM 659 C CA . CYS A 1 87 ? 2.018 4.081 15.307 1.00 92.81 87 CYS A CA 1
ATOM 660 C C . CYS A 1 87 ? 3.527 4.268 15.208 1.00 92.81 87 CYS A C 1
ATOM 662 O O . CYS A 1 87 ? 4.014 5.116 14.452 1.00 92.81 87 CYS A O 1
ATOM 664 N N . ASN A 1 88 ? 4.259 3.500 16.010 1.00 90.81 88 ASN A N 1
ATOM 665 C CA . ASN A 1 88 ? 5.711 3.554 16.049 1.00 90.81 88 ASN A CA 1
ATOM 666 C C . ASN A 1 88 ? 6.324 2.649 14.973 1.00 90.81 88 ASN A C 1
ATOM 668 O O . ASN A 1 88 ? 5.735 1.657 14.541 1.00 90.81 88 ASN A O 1
ATOM 672 N N . ASN A 1 89 ? 7.546 2.978 14.564 1.00 82.12 89 ASN A N 1
ATOM 673 C CA . ASN A 1 89 ? 8.307 2.180 13.614 1.00 82.12 89 ASN A CA 1
ATOM 674 C C . ASN A 1 89 ? 9.276 1.247 14.350 1.00 82.12 89 ASN A C 1
ATOM 676 O O . ASN A 1 89 ? 10.012 1.703 15.225 1.00 82.12 89 ASN A O 1
ATOM 680 N N . LEU A 1 90 ? 9.346 -0.022 13.947 1.00 76.38 90 LEU A N 1
ATOM 681 C CA . LEU A 1 90 ? 10.421 -0.924 14.360 1.00 76.38 90 LEU A CA 1
ATOM 682 C C . LEU A 1 90 ? 11.534 -0.982 13.306 1.00 76.38 90 LEU A C 1
ATOM 684 O O . LEU A 1 90 ? 11.307 -0.806 12.109 1.00 76.38 90 LEU A O 1
ATOM 688 N N . ALA A 1 91 ? 12.761 -1.217 13.770 1.00 67.19 91 ALA A N 1
ATOM 689 C CA . ALA A 1 91 ? 13.870 -1.618 12.912 1.00 67.19 91 ALA A CA 1
ATOM 690 C C . ALA A 1 91 ? 13.813 -3.144 12.694 1.00 67.19 91 ALA A C 1
ATOM 692 O O . ALA A 1 91 ? 13.201 -3.855 13.488 1.00 67.19 91 ALA A O 1
ATOM 693 N N . TYR A 1 92 ? 14.482 -3.640 11.650 1.00 85.50 92 TYR A N 1
ATOM 694 C CA . TYR A 1 92 ? 14.597 -5.058 11.238 1.00 85.50 92 TYR A CA 1
ATOM 695 C C . TYR A 1 92 ? 13.486 -5.643 10.324 1.00 85.50 92 TYR A C 1
ATOM 697 O O . TYR A 1 92 ? 13.013 -6.759 10.564 1.00 85.50 92 TYR A O 1
ATOM 705 N N . PRO A 1 93 ? 13.086 -4.956 9.233 1.00 90.00 93 PRO A N 1
ATOM 706 C CA . PRO A 1 93 ? 12.265 -5.554 8.174 1.00 90.00 93 PRO A CA 1
ATOM 707 C C . PRO A 1 93 ? 12.942 -6.763 7.498 1.00 90.00 93 PRO A C 1
ATOM 709 O O . PRO A 1 93 ? 14.161 -6.790 7.326 1.00 90.00 93 PRO A O 1
ATOM 712 N N . SER A 1 94 ? 12.144 -7.748 7.068 1.00 92.38 94 SER A N 1
ATOM 713 C CA . SER A 1 94 ? 12.614 -8.970 6.392 1.00 92.38 94 SER A CA 1
ATOM 714 C C . SER A 1 94 ? 11.734 -9.316 5.191 1.00 92.38 94 SER A C 1
ATOM 716 O O . SER A 1 94 ? 10.509 -9.351 5.301 1.00 92.38 94 SER A O 1
ATOM 718 N N . GLU A 1 95 ? 12.351 -9.597 4.045 1.00 96.88 95 GLU A N 1
ATOM 719 C CA . GLU A 1 95 ? 11.666 -9.952 2.799 1.00 96.88 95 GLU A CA 1
ATOM 720 C C . GLU A 1 95 ? 12.289 -11.202 2.190 1.00 96.88 95 GLU A C 1
ATOM 722 O O . GLU A 1 95 ? 13.503 -11.266 2.001 1.00 96.88 95 GLU A O 1
ATOM 727 N N . SER A 1 96 ? 11.446 -12.190 1.901 1.00 97.00 96 SER A N 1
ATOM 728 C CA . SER A 1 96 ? 11.840 -13.449 1.260 1.00 97.00 96 SER A CA 1
ATOM 729 C C . SER A 1 96 ? 11.010 -13.789 0.025 1.00 97.00 96 SER A C 1
ATOM 731 O O . SER A 1 96 ? 11.395 -14.673 -0.736 1.00 97.00 96 SER A O 1
ATOM 733 N N . SER A 1 97 ? 9.894 -13.089 -0.200 1.00 95.06 97 SER A N 1
ATOM 734 C CA . SER A 1 97 ? 9.111 -13.256 -1.426 1.00 95.06 97 SER A CA 1
ATOM 735 C C . SER A 1 97 ? 9.840 -12.631 -2.616 1.00 95.06 97 SER A C 1
ATOM 737 O O . SER A 1 97 ? 10.457 -11.576 -2.486 1.00 95.06 97 SER A O 1
ATOM 739 N N . SER A 1 98 ? 9.721 -13.240 -3.795 1.00 96.12 98 SER A N 1
ATOM 740 C CA . SER A 1 98 ? 10.090 -12.610 -5.067 1.00 96.12 98 SER A CA 1
ATOM 741 C C . SER A 1 98 ? 8.969 -11.703 -5.575 1.00 96.12 98 SER A C 1
ATOM 743 O O . SER A 1 98 ? 7.809 -11.908 -5.215 1.00 96.12 98 SER A O 1
ATOM 745 N N . SER A 1 99 ? 9.282 -10.765 -6.475 1.00 96.69 99 SER A N 1
ATOM 746 C CA . SER A 1 99 ? 8.251 -9.950 -7.124 1.00 96.69 99 SER A CA 1
ATOM 747 C C . SER A 1 99 ? 7.240 -10.834 -7.858 1.00 96.69 99 SER A C 1
ATOM 749 O O . SER A 1 99 ? 7.624 -11.788 -8.539 1.00 96.69 99 SER A O 1
ATOM 751 N N . ARG A 1 100 ? 5.947 -10.547 -7.695 1.00 97.00 100 ARG A N 1
ATOM 752 C CA . ARG A 1 100 ? 4.844 -11.358 -8.239 1.00 97.00 100 ARG A CA 1
ATOM 753 C C . ARG A 1 100 ? 3.524 -10.601 -8.212 1.00 97.00 100 ARG A C 1
ATOM 755 O O . ARG A 1 100 ? 3.361 -9.637 -7.470 1.00 97.00 100 ARG A O 1
ATOM 762 N N . ASN A 1 101 ? 2.550 -11.104 -8.963 1.00 96.75 101 ASN A N 1
ATOM 763 C CA . ASN A 1 101 ? 1.173 -10.645 -8.840 1.00 96.75 101 ASN A CA 1
ATOM 764 C C . ASN A 1 101 ? 0.551 -11.148 -7.534 1.00 96.75 101 ASN A C 1
ATOM 766 O O . ASN A 1 101 ? 0.632 -12.334 -7.205 1.00 96.75 101 ASN A O 1
ATOM 770 N N . ILE A 1 102 ? -0.105 -10.233 -6.829 1.00 97.44 102 ILE A N 1
ATOM 771 C CA . ILE A 1 102 ? -0.945 -10.501 -5.666 1.00 97.44 102 ILE A CA 1
ATOM 772 C C . ILE A 1 102 ? -2.380 -10.179 -6.064 1.00 97.44 102 ILE A C 1
ATOM 774 O O . ILE A 1 102 ? -2.653 -9.101 -6.594 1.00 97.44 102 ILE A O 1
ATOM 778 N N . ASN A 1 103 ? -3.286 -11.128 -5.843 1.00 98.12 103 ASN A N 1
ATOM 779 C CA . ASN A 1 103 ? -4.697 -10.944 -6.166 1.00 98.12 103 ASN A CA 1
ATOM 780 C C . ASN A 1 103 ? -5.433 -10.159 -5.071 1.00 98.12 103 ASN A C 1
ATOM 782 O O . ASN A 1 103 ? -4.940 -9.993 -3.952 1.00 98.12 103 ASN A O 1
ATOM 786 N N . LYS A 1 104 ? -6.648 -9.716 -5.397 1.00 98.44 104 LYS A N 1
ATOM 787 C CA . LYS A 1 104 ? -7.522 -8.959 -4.499 1.00 98.44 104 LYS A CA 1
ATOM 788 C C . LYS A 1 104 ? -7.753 -9.608 -3.148 1.00 98.44 104 LYS A C 1
ATOM 790 O O . LYS A 1 104 ? -7.637 -8.939 -2.125 1.00 98.44 104 LYS A O 1
ATOM 795 N N . THR A 1 105 ? -8.022 -10.905 -3.125 1.00 98.50 105 THR A N 1
ATOM 796 C CA . THR A 1 105 ? -8.234 -11.637 -1.875 1.00 98.50 105 THR A CA 1
ATOM 797 C C . THR A 1 105 ? -7.004 -11.583 -0.971 1.00 98.50 105 THR A C 1
ATOM 799 O O . THR A 1 105 ? -7.132 -11.318 0.222 1.00 98.50 105 THR A O 1
ATOM 802 N N . GLU A 1 106 ? -5.810 -11.784 -1.525 1.00 98.56 106 GLU A N 1
ATOM 803 C CA . GLU A 1 106 ? -4.570 -11.820 -0.754 1.00 98.56 106 GLU A CA 1
ATOM 804 C C . GLU A 1 106 ? -4.160 -10.437 -0.244 1.00 98.56 106 GLU A C 1
ATOM 806 O O . GLU A 1 106 ? -3.831 -10.309 0.935 1.00 98.56 106 GLU A O 1
ATOM 811 N N . TYR A 1 107 ? -4.221 -9.380 -1.066 1.00 98.50 107 TYR A N 1
ATOM 812 C CA . TYR A 1 107 ? -3.865 -8.051 -0.557 1.00 98.50 107 TYR A CA 1
ATOM 813 C C . TYR A 1 107 ? -4.882 -7.535 0.475 1.00 98.50 107 TYR A C 1
ATOM 815 O O . TYR A 1 107 ? -4.507 -6.784 1.373 1.00 98.50 107 TYR A O 1
ATOM 823 N N . LEU A 1 108 ? -6.158 -7.936 0.393 1.00 98.81 108 LEU A N 1
ATOM 824 C CA . LEU A 1 108 ? -7.167 -7.593 1.404 1.00 98.81 108 LEU A CA 1
ATOM 825 C C . LEU A 1 108 ? -6.923 -8.329 2.726 1.00 98.81 108 LEU A C 1
ATOM 827 O O . LEU A 1 108 ? -7.042 -7.727 3.793 1.00 98.81 108 LEU A O 1
ATOM 831 N N . ASP A 1 109 ? -6.549 -9.609 2.663 1.00 98.75 109 ASP A N 1
ATOM 832 C CA . ASP A 1 109 ? -6.148 -10.380 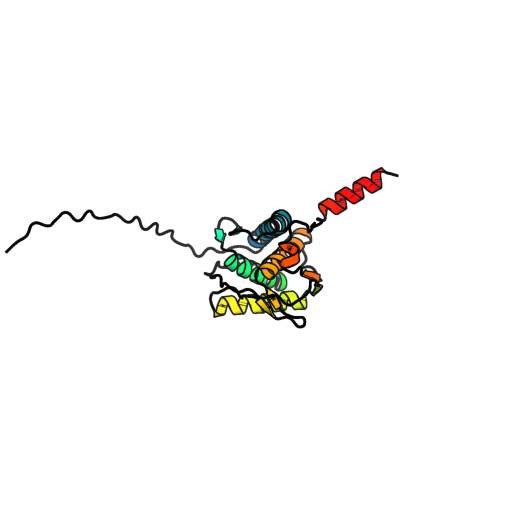3.843 1.00 98.75 109 ASP A CA 1
ATOM 833 C C . ASP A 1 109 ? -4.921 -9.760 4.527 1.00 98.75 109 ASP A C 1
ATOM 835 O O . ASP A 1 109 ? -4.925 -9.537 5.742 1.00 98.75 109 ASP A O 1
ATOM 839 N N . ILE A 1 110 ? -3.892 -9.412 3.747 1.00 98.69 110 ILE A N 1
ATOM 840 C CA . ILE A 1 110 ? -2.701 -8.734 4.269 1.00 98.69 110 ILE A CA 1
ATOM 841 C C . ILE A 1 110 ? -3.099 -7.404 4.923 1.00 98.69 110 ILE A C 1
ATOM 843 O O . ILE A 1 110 ? -2.620 -7.116 6.020 1.00 98.69 110 ILE A O 1
ATOM 847 N N . ALA A 1 111 ? -3.989 -6.616 4.309 1.00 98.75 111 ALA A N 1
ATOM 848 C CA . ALA A 1 111 ? -4.411 -5.320 4.846 1.00 98.75 111 ALA A CA 1
ATOM 849 C C . ALA A 1 111 ? -5.078 -5.487 6.212 1.00 98.75 111 ALA A C 1
ATOM 851 O O . ALA A 1 111 ? -4.753 -4.774 7.162 1.00 98.75 111 ALA A O 1
ATOM 852 N N . ASN A 1 112 ? -5.958 -6.483 6.329 1.00 98.75 112 ASN A N 1
ATOM 853 C CA . ASN A 1 112 ? -6.618 -6.818 7.581 1.00 98.75 112 ASN A CA 1
ATOM 854 C C . ASN A 1 112 ? -5.615 -7.244 8.663 1.00 98.75 112 ASN A C 1
ATOM 856 O O . ASN A 1 112 ? -5.655 -6.724 9.777 1.00 98.75 112 ASN A O 1
ATOM 860 N N . ARG A 1 113 ? -4.670 -8.136 8.341 1.00 98.62 113 ARG A N 1
ATOM 861 C CA . ARG A 1 113 ? -3.653 -8.598 9.302 1.00 98.62 113 ARG A CA 1
ATOM 862 C C . ARG A 1 113 ? -2.714 -7.483 9.754 1.00 98.62 113 ARG A C 1
ATOM 864 O O . ARG A 1 113 ? -2.409 -7.408 10.942 1.00 98.62 113 ARG A O 1
ATOM 871 N N . VAL A 1 114 ? -2.285 -6.608 8.842 1.00 98.12 114 VAL A N 1
ATOM 872 C CA . VAL A 1 114 ? -1.460 -5.436 9.175 1.00 98.12 114 VAL A CA 1
ATOM 873 C C . VAL A 1 114 ? -2.230 -4.486 10.091 1.00 98.12 114 VAL A C 1
ATOM 875 O O . VAL A 1 114 ? -1.697 -4.088 11.124 1.00 98.12 114 VAL A O 1
ATOM 878 N N . ASN A 1 115 ? -3.490 -4.175 9.773 1.00 97.19 115 ASN A N 1
ATOM 879 C CA . ASN A 1 115 ? -4.318 -3.304 10.606 1.00 97.19 115 ASN A CA 1
ATOM 880 C C . ASN A 1 115 ? -4.534 -3.893 12.013 1.00 97.19 115 ASN A C 1
ATOM 882 O O . ASN A 1 115 ? -4.345 -3.195 13.006 1.00 97.19 115 ASN A O 1
ATOM 886 N N . ILE A 1 116 ? -4.850 -5.190 12.118 1.00 97.75 116 ILE A N 1
ATOM 887 C CA . ILE A 1 116 ? -4.981 -5.889 13.408 1.00 97.75 116 ILE A CA 1
ATOM 888 C C . ILE A 1 116 ? -3.673 -5.823 14.205 1.00 97.75 116 ILE A C 1
ATOM 890 O O . ILE A 1 116 ? -3.697 -5.517 15.395 1.00 97.75 116 ILE A O 1
ATOM 894 N N . PHE A 1 117 ? -2.529 -6.078 13.564 1.00 97.50 117 PHE A N 1
ATOM 895 C CA . PHE A 1 117 ? -1.226 -6.012 14.224 1.00 97.50 117 PHE A CA 1
ATOM 896 C C . PHE A 1 117 ? -0.951 -4.612 14.786 1.00 97.50 117 PHE A C 1
ATOM 898 O O . PHE A 1 117 ? -0.607 -4.476 15.960 1.00 97.50 117 PHE A O 1
ATOM 905 N N . ILE A 1 118 ? -1.160 -3.567 13.980 1.00 96.38 118 ILE A N 1
ATOM 906 C CA . ILE A 1 118 ? -0.932 -2.186 14.415 1.00 96.38 118 ILE A CA 1
ATOM 907 C C . ILE A 1 118 ? -1.886 -1.812 15.555 1.00 96.38 118 ILE A C 1
ATOM 909 O O . ILE A 1 118 ? -1.441 -1.231 16.540 1.00 96.38 118 ILE A O 1
ATOM 913 N N . ASN A 1 119 ? -3.164 -2.191 15.479 1.00 95.19 119 ASN A N 1
ATOM 914 C CA . ASN A 1 119 ? -4.133 -1.903 16.541 1.00 95.19 119 ASN A CA 1
ATOM 915 C C . ASN A 1 119 ? -3.794 -2.614 17.860 1.00 95.19 119 ASN A C 1
ATOM 917 O O . ASN A 1 119 ? -4.008 -2.048 18.928 1.00 95.19 119 ASN A O 1
ATOM 921 N N . ASN A 1 120 ? -3.242 -3.828 17.799 1.00 96.62 120 ASN A N 1
ATOM 922 C CA . ASN A 1 120 ? -2.896 -4.598 18.993 1.00 96.62 120 ASN A CA 1
ATOM 923 C C . ASN A 1 120 ? -1.599 -4.127 19.661 1.00 96.62 120 ASN A C 1
ATOM 925 O O . ASN A 1 120 ? -1.482 -4.208 20.882 1.00 96.62 120 ASN A O 1
ATOM 929 N N . TYR A 1 121 ? -0.616 -3.679 18.875 1.00 95.44 121 TYR A N 1
ATOM 930 C CA . TYR A 1 121 ? 0.738 -3.432 19.379 1.00 95.44 121 TYR A CA 1
ATOM 931 C C . TYR A 1 121 ? 1.197 -1.969 19.281 1.00 95.44 121 TYR A C 1
ATOM 933 O O . TYR A 1 121 ? 2.234 -1.625 19.844 1.00 95.44 121 TYR A O 1
ATOM 941 N N . GLY A 1 122 ? 0.469 -1.097 18.575 1.00 95.19 122 GLY A N 1
ATOM 942 C CA . GLY A 1 122 ? 0.849 0.308 18.368 1.00 95.19 122 GLY A CA 1
ATOM 943 C C . GLY A 1 122 ? 2.134 0.493 17.547 1.00 95.19 122 GLY A C 1
ATOM 944 O O . GLY A 1 122 ? 2.777 1.543 17.614 1.00 95.19 122 GLY A O 1
ATOM 945 N N . ILE A 1 123 ? 2.540 -0.538 16.801 1.00 95.25 123 ILE A N 1
ATOM 946 C CA . ILE A 1 123 ? 3.772 -0.592 16.006 1.00 95.25 123 ILE A CA 1
ATOM 947 C C . ILE A 1 123 ? 3.483 -1.142 14.609 1.00 95.25 123 ILE A C 1
ATOM 949 O O . ILE A 1 123 ? 2.681 -2.063 14.449 1.00 95.25 123 ILE A O 1
ATOM 953 N N . ALA A 1 124 ? 4.170 -0.615 13.596 1.00 94.88 124 ALA A N 1
ATOM 954 C CA . ALA A 1 124 ? 4.136 -1.191 12.256 1.00 94.88 124 ALA A CA 1
ATOM 955 C C . ALA A 1 124 ? 4.828 -2.568 12.231 1.00 94.88 124 ALA A C 1
ATOM 957 O O . ALA A 1 124 ? 5.862 -2.748 12.883 1.00 94.88 124 ALA A O 1
ATOM 958 N N . PRO A 1 125 ? 4.300 -3.546 11.473 1.00 96.00 125 PRO A N 1
ATOM 959 C CA . PRO A 1 125 ? 4.951 -4.838 11.333 1.00 96.00 125 PRO A CA 1
ATOM 960 C C . PRO A 1 125 ? 6.229 -4.718 10.495 1.00 96.00 125 PRO A C 1
ATOM 962 O O . PRO A 1 125 ? 6.262 -4.022 9.481 1.00 96.00 125 PRO A O 1
ATOM 965 N N . ASN A 1 126 ? 7.260 -5.479 10.866 1.00 96.62 126 ASN A N 1
ATOM 966 C CA . ASN A 1 126 ? 8.490 -5.603 10.071 1.00 96.62 126 ASN A CA 1
ATOM 967 C C . ASN A 1 126 ? 8.228 -6.234 8.691 1.00 96.62 126 ASN A C 1
ATOM 969 O O . ASN A 1 126 ? 8.943 -5.959 7.723 1.00 96.62 126 ASN A O 1
ATOM 973 N N . TYR A 1 127 ? 7.214 -7.096 8.608 1.00 97.12 127 TYR A N 1
ATOM 974 C CA . TYR A 1 127 ? 6.768 -7.759 7.391 1.00 97.12 127 TYR A CA 1
ATOM 975 C C . TYR A 1 127 ? 5.354 -8.328 7.554 1.00 97.12 127 TYR A C 1
ATOM 977 O O . TYR A 1 127 ? 4.875 -8.525 8.670 1.00 97.12 127 TYR A O 1
ATOM 985 N N . ALA A 1 128 ? 4.717 -8.671 6.438 1.00 97.38 128 ALA A N 1
ATOM 986 C CA . ALA A 1 128 ? 3.554 -9.544 6.406 1.00 97.38 128 ALA A CA 1
ATOM 987 C C . ALA A 1 128 ? 3.922 -10.893 5.779 1.00 97.38 128 ALA A C 1
ATOM 989 O O . ALA A 1 128 ? 4.565 -10.945 4.729 1.00 97.38 128 ALA A O 1
ATOM 990 N N . SER A 1 129 ? 3.504 -11.992 6.407 1.00 96.62 129 SER A N 1
ATOM 991 C CA . SER A 1 129 ? 3.685 -13.335 5.843 1.00 96.62 129 SER A CA 1
ATOM 992 C C . SER A 1 129 ? 2.671 -13.616 4.735 1.00 96.62 129 SER A C 1
ATOM 994 O O . SER A 1 129 ? 1.509 -13.215 4.833 1.00 96.62 129 SER A O 1
ATOM 996 N N . THR A 1 130 ? 3.103 -14.354 3.721 1.00 95.50 130 THR A N 1
ATOM 997 C CA . THR A 1 130 ? 2.312 -14.874 2.598 1.00 95.50 130 THR A CA 1
ATOM 998 C C . THR A 1 130 ? 2.628 -16.358 2.403 1.00 95.50 130 THR A C 1
ATOM 1000 O O . THR A 1 130 ? 3.544 -16.888 3.035 1.00 95.50 130 THR A O 1
ATOM 1003 N N . SER A 1 131 ? 1.916 -17.039 1.504 1.00 94.19 131 SER A N 1
ATOM 1004 C CA . SER A 1 131 ? 2.234 -18.430 1.146 1.00 94.19 131 SER A CA 1
ATOM 1005 C C . SER A 1 131 ? 3.590 -18.582 0.444 1.00 94.19 131 SER A C 1
ATOM 1007 O O . SER A 1 131 ? 4.138 -19.680 0.418 1.00 94.19 131 SER A O 1
ATOM 1009 N N . THR A 1 132 ? 4.145 -17.497 -0.107 1.00 94.50 132 THR A N 1
ATOM 1010 C CA . THR A 1 132 ? 5.394 -17.497 -0.885 1.00 94.50 132 THR A CA 1
ATOM 1011 C C . THR A 1 132 ? 6.566 -16.822 -0.167 1.00 94.50 132 THR A C 1
ATOM 1013 O O . THR A 1 132 ? 7.578 -16.543 -0.802 1.00 94.50 132 THR A O 1
ATOM 1016 N N . GLY A 1 133 ? 6.438 -16.522 1.128 1.00 96.94 133 GLY A N 1
ATOM 1017 C CA . GLY A 1 133 ? 7.462 -15.821 1.908 1.00 96.94 133 GLY A CA 1
ATOM 1018 C C . GLY A 1 133 ? 6.924 -14.574 2.601 1.00 96.94 133 GLY A C 1
ATOM 1019 O O . GLY A 1 133 ? 5.729 -14.460 2.873 1.00 96.94 133 GLY A O 1
ATOM 1020 N N . THR A 1 134 ? 7.799 -13.622 2.904 1.00 97.94 134 THR A N 1
ATOM 1021 C CA . THR A 1 134 ? 7.442 -12.371 3.584 1.00 97.94 134 THR A CA 1
ATOM 1022 C C . THR A 1 134 ? 7.503 -11.182 2.632 1.00 97.94 134 THR A C 1
ATOM 1024 O O . THR A 1 134 ? 8.324 -11.166 1.714 1.00 97.94 134 THR A O 1
ATOM 1027 N N . ILE A 1 135 ? 6.627 -10.202 2.854 1.00 98.12 135 ILE A N 1
ATOM 1028 C CA . ILE A 1 135 ? 6.644 -8.879 2.219 1.00 98.12 135 ILE A CA 1
ATOM 1029 C C . ILE A 1 135 ? 7.042 -7.887 3.301 1.00 98.12 135 ILE A C 1
ATOM 1031 O O . ILE A 1 135 ? 6.328 -7.763 4.300 1.00 98.12 135 ILE A O 1
ATOM 1035 N N . ARG A 1 136 ? 8.175 -7.203 3.142 1.00 97.62 136 ARG A N 1
ATOM 1036 C CA . ARG A 1 136 ? 8.653 -6.278 4.179 1.00 97.62 136 ARG A CA 1
ATOM 1037 C C . ARG A 1 136 ? 7.864 -4.978 4.220 1.00 97.62 136 ARG A C 1
ATOM 1039 O O . ARG A 1 136 ? 7.169 -4.619 3.273 1.00 97.62 136 ARG A O 1
ATOM 1046 N N . TYR A 1 137 ? 8.027 -4.259 5.321 1.00 97.31 137 TYR A N 1
ATOM 1047 C CA . TYR A 1 137 ? 7.421 -2.960 5.596 1.00 97.31 137 TYR A CA 1
ATOM 1048 C C . TYR A 1 137 ? 7.422 -1.974 4.411 1.00 97.31 137 TYR A C 1
ATOM 1050 O O . TYR A 1 137 ? 6.378 -1.429 4.057 1.00 97.31 137 TYR A O 1
ATOM 1058 N N . GLU A 1 138 ? 8.565 -1.763 3.763 1.00 97.69 138 GLU A N 1
ATOM 1059 C CA . GLU A 1 138 ? 8.701 -0.811 2.656 1.00 97.69 138 GLU A CA 1
ATOM 1060 C C . GLU A 1 138 ? 7.889 -1.238 1.426 1.00 97.69 138 GLU A C 1
ATOM 1062 O O . GLU A 1 138 ? 7.200 -0.422 0.810 1.00 97.69 138 GLU A O 1
ATOM 1067 N N . SER A 1 139 ? 7.898 -2.535 1.119 1.00 98.19 139 SER A N 1
ATOM 1068 C CA . SER A 1 139 ? 7.094 -3.120 0.046 1.00 98.19 139 SER A CA 1
ATOM 1069 C C . SER A 1 139 ? 5.598 -3.034 0.356 1.00 98.19 139 SER A C 1
ATOM 1071 O O . SER A 1 139 ? 4.810 -2.758 -0.543 1.00 98.19 139 SER A O 1
ATOM 1073 N N . LEU A 1 140 ? 5.186 -3.192 1.621 1.00 98.38 140 LEU A N 1
ATOM 1074 C CA . LEU A 1 140 ? 3.789 -2.992 2.029 1.00 98.38 140 LEU A CA 1
ATOM 1075 C C . LEU A 1 140 ? 3.332 -1.554 1.754 1.00 98.38 140 LEU A C 1
ATOM 1077 O O . LEU A 1 140 ? 2.289 -1.360 1.132 1.00 98.38 140 LEU A O 1
ATOM 1081 N N . ILE A 1 141 ? 4.129 -0.556 2.155 1.00 98.38 141 ILE A N 1
ATOM 1082 C CA . ILE A 1 141 ? 3.847 0.861 1.865 1.00 98.38 141 ILE A CA 1
ATOM 1083 C C . ILE A 1 141 ? 3.679 1.072 0.359 1.00 98.38 141 ILE A C 1
ATOM 1085 O O . ILE A 1 141 ? 2.717 1.714 -0.073 1.00 98.38 141 ILE A O 1
ATOM 1089 N N . TYR A 1 142 ? 4.582 0.513 -0.447 1.00 98.44 142 TYR A N 1
ATOM 1090 C CA . TYR A 1 142 ? 4.526 0.664 -1.895 1.00 98.44 142 TYR A CA 1
ATOM 1091 C C . TYR A 1 142 ? 3.277 0.014 -2.508 1.00 98.44 142 TYR A C 1
ATOM 1093 O O . TYR A 1 142 ? 2.552 0.664 -3.260 1.00 98.44 142 TYR A O 1
ATOM 1101 N N . ILE A 1 143 ? 2.976 -1.241 -2.161 1.00 98.19 143 ILE A N 1
ATOM 1102 C CA . ILE A 1 143 ? 1.821 -1.979 -2.701 1.00 98.19 143 ILE A CA 1
ATOM 1103 C C . ILE A 1 143 ? 0.508 -1.269 -2.363 1.00 98.19 143 ILE A C 1
ATOM 1105 O O . ILE A 1 143 ? -0.323 -1.087 -3.251 1.00 98.19 143 ILE A O 1
ATOM 1109 N N . TYR A 1 144 ? 0.314 -0.813 -1.120 1.00 98.81 144 TYR A N 1
ATOM 1110 C CA . TYR A 1 144 ? -0.920 -0.103 -0.763 1.00 98.81 144 TYR A CA 1
ATOM 1111 C C . TYR A 1 144 ? -1.025 1.270 -1.424 1.00 98.81 144 TYR A C 1
ATOM 1113 O O . TYR A 1 144 ? -2.123 1.679 -1.798 1.00 98.81 144 TYR A O 1
ATOM 1121 N N . SER A 1 145 ? 0.106 1.934 -1.673 1.00 98.69 145 SER A N 1
ATOM 1122 C CA . SER A 1 145 ? 0.128 3.161 -2.474 1.00 98.69 145 SER A CA 1
ATOM 1123 C C . SER A 1 145 ? -0.296 2.894 -3.923 1.00 98.69 145 SER A C 1
ATOM 1125 O O . SER A 1 145 ? -1.092 3.646 -4.482 1.00 98.69 145 SER A O 1
ATOM 1127 N N . GLN A 1 146 ? 0.158 1.784 -4.518 1.00 97.88 146 GLN A N 1
ATOM 1128 C CA . GLN A 1 146 ? -0.263 1.363 -5.858 1.00 97.88 146 GLN A CA 1
ATOM 1129 C C . GLN A 1 146 ? -1.755 1.012 -5.924 1.00 97.88 146 GLN A C 1
ATOM 1131 O O . GLN A 1 146 ? -2.444 1.471 -6.836 1.00 97.88 146 GLN A O 1
ATOM 1136 N N . ILE A 1 147 ? -2.266 0.233 -4.963 1.00 98.56 147 ILE A N 1
ATOM 1137 C CA . ILE A 1 147 ? -3.681 -0.174 -4.909 1.00 98.56 147 ILE A CA 1
ATOM 1138 C C . ILE A 1 147 ? -4.587 1.056 -4.823 1.00 98.56 147 ILE A C 1
ATOM 1140 O O . ILE A 1 147 ? -5.535 1.178 -5.599 1.00 98.56 147 ILE A O 1
ATOM 1144 N N . LEU A 1 148 ? -4.290 1.979 -3.906 1.00 98.69 148 LEU A N 1
ATOM 1145 C CA . LEU A 1 148 ? -5.109 3.169 -3.687 1.00 98.69 148 LEU A CA 1
ATOM 1146 C C . LEU A 1 148 ? -5.004 4.171 -4.839 1.00 98.69 148 LEU A C 1
ATOM 1148 O O . LEU A 1 148 ? -6.015 4.756 -5.221 1.00 98.69 148 LEU A O 1
ATOM 1152 N N . ASN A 1 149 ? -3.828 4.315 -5.455 1.00 97.44 149 ASN A N 1
ATOM 1153 C CA . ASN A 1 149 ? -3.693 5.089 -6.687 1.00 97.44 149 ASN A CA 1
ATOM 1154 C C . ASN A 1 149 ? -4.505 4.469 -7.842 1.00 97.44 149 ASN A C 1
ATOM 1156 O O . ASN A 1 149 ? -5.180 5.192 -8.569 1.00 97.44 149 ASN A O 1
ATOM 1160 N N . SER A 1 150 ? -4.483 3.139 -7.998 1.00 95.75 150 SER A N 1
ATOM 1161 C CA . SER A 1 150 ? -5.278 2.441 -9.018 1.00 95.75 150 SER A CA 1
ATOM 1162 C C . SER A 1 150 ? -6.779 2.640 -8.799 1.00 95.75 150 SER A C 1
ATOM 1164 O O . SER A 1 150 ? -7.490 2.995 -9.736 1.00 95.75 150 SER A O 1
ATOM 1166 N N . TYR A 1 151 ? -7.251 2.509 -7.554 1.00 97.12 151 TYR A N 1
ATOM 1167 C CA . TYR A 1 151 ? -8.639 2.808 -7.199 1.00 97.12 151 TYR A CA 1
ATOM 1168 C C . TYR A 1 151 ? -9.015 4.257 -7.524 1.00 97.12 151 TYR A C 1
ATOM 1170 O O . TYR A 1 151 ? -10.050 4.493 -8.134 1.00 97.12 151 TYR A O 1
ATOM 1178 N N . ARG A 1 152 ? -8.161 5.226 -7.178 1.00 95.94 152 ARG A N 1
ATOM 1179 C CA . ARG A 1 152 ? -8.406 6.646 -7.463 1.00 95.94 152 ARG A CA 1
ATOM 1180 C C . ARG A 1 152 ? -8.556 6.930 -8.960 1.00 95.94 152 ARG A C 1
ATOM 1182 O O . ARG A 1 152 ? -9.397 7.736 -9.338 1.00 95.94 152 ARG A O 1
ATOM 1189 N N . ILE A 1 153 ? -7.741 6.294 -9.802 1.00 93.19 153 ILE A N 1
ATOM 1190 C CA . ILE A 1 153 ? -7.772 6.497 -11.259 1.00 93.19 153 ILE A CA 1
ATOM 1191 C C . ILE A 1 153 ? -8.976 5.789 -11.894 1.00 93.19 153 ILE A C 1
ATOM 1193 O O . ILE A 1 153 ? -9.608 6.344 -12.787 1.00 93.19 153 ILE A O 1
ATOM 1197 N N . ASN A 1 154 ? -9.287 4.571 -11.445 1.00 93.56 154 ASN A N 1
ATOM 1198 C CA . ASN A 1 154 ? -10.235 3.687 -12.129 1.00 93.56 154 ASN A CA 1
ATOM 1199 C C . ASN A 1 154 ? -11.626 3.627 -11.475 1.00 93.56 154 ASN A C 1
ATOM 1201 O O . ASN A 1 154 ? -12.544 3.048 -12.048 1.00 93.56 154 ASN A O 1
ATOM 1205 N N . GLY A 1 155 ? -11.787 4.147 -10.257 1.00 94.38 155 GLY A N 1
ATOM 1206 C CA . GLY A 1 155 ? -13.009 4.032 -9.451 1.00 94.38 155 GLY A CA 1
ATOM 1207 C C . GLY A 1 155 ? -13.274 2.633 -8.878 1.00 94.38 155 GLY A C 1
ATOM 1208 O O . GLY A 1 155 ? -14.249 2.440 -8.159 1.00 94.38 155 GLY A O 1
ATOM 1209 N N . VAL A 1 156 ? -12.420 1.647 -9.173 1.00 94.25 156 VAL A N 1
ATOM 1210 C CA . VAL A 1 156 ? -12.550 0.255 -8.717 1.00 94.25 156 VAL A CA 1
ATOM 1211 C C . VAL A 1 156 ? -11.205 -0.283 -8.241 1.00 94.25 156 VAL A C 1
ATOM 1213 O O . VAL A 1 156 ? -10.156 0.053 -8.792 1.00 94.25 156 VAL A O 1
ATOM 1216 N N . SER A 1 157 ? -11.207 -1.108 -7.189 1.00 95.31 157 SER A N 1
ATOM 1217 C CA . SER A 1 157 ? -9.964 -1.728 -6.712 1.00 95.31 157 SER A CA 1
ATOM 1218 C C . SER A 1 157 ? -9.461 -2.758 -7.727 1.00 95.31 157 SER A C 1
ATOM 1220 O O . SER A 1 157 ? -10.281 -3.531 -8.227 1.00 95.31 157 SER A O 1
ATOM 1222 N N . PRO A 1 158 ? -8.144 -2.827 -7.980 1.00 97.06 158 PRO A N 1
ATOM 1223 C CA . PRO A 1 158 ? -7.583 -3.732 -8.975 1.00 97.06 158 PRO A CA 1
ATOM 1224 C C . PRO A 1 158 ? -7.769 -5.203 -8.584 1.00 97.06 158 PRO A C 1
ATOM 1226 O O . PRO A 1 158 ? -7.600 -5.563 -7.424 1.00 97.06 158 PRO A O 1
ATOM 1229 N N . ASP A 1 159 ? -8.042 -6.081 -9.550 1.00 97.94 159 ASP A N 1
ATOM 1230 C CA . ASP A 1 159 ? -8.118 -7.527 -9.282 1.00 97.94 159 ASP A CA 1
ATOM 1231 C C . ASP A 1 159 ? -6.749 -8.130 -8.939 1.00 97.94 159 ASP A C 1
ATOM 1233 O O . ASP A 1 159 ? -6.655 -9.099 -8.180 1.00 97.94 159 ASP A O 1
ATOM 1237 N N . TYR A 1 160 ? -5.685 -7.521 -9.468 1.00 97.00 160 TYR A N 1
ATOM 1238 C CA . TYR A 1 160 ? -4.296 -7.888 -9.225 1.00 97.00 160 TYR A CA 1
ATOM 1239 C C . TYR A 1 160 ? -3.419 -6.644 -9.118 1.00 97.00 160 TYR A C 1
ATOM 1241 O O . TYR A 1 160 ? -3.610 -5.667 -9.841 1.00 97.00 160 TYR A O 1
ATOM 1249 N N . VAL A 1 161 ? -2.407 -6.710 -8.261 1.00 96.44 161 VAL A N 1
ATOM 1250 C CA . VAL A 1 161 ? -1.332 -5.719 -8.177 1.00 96.44 161 VAL A CA 1
ATOM 1251 C C . VAL A 1 161 ? 0.014 -6.425 -8.253 1.00 96.44 161 VAL A C 1
ATOM 1253 O O . VAL A 1 161 ? 0.181 -7.524 -7.717 1.00 96.44 161 VAL A O 1
ATOM 1256 N N . ILE A 1 162 ? 0.986 -5.797 -8.911 1.00 95.12 162 ILE A N 1
ATOM 1257 C CA . ILE A 1 162 ? 2.364 -6.282 -8.907 1.00 95.12 162 ILE A CA 1
ATOM 1258 C C . ILE A 1 162 ? 2.986 -5.897 -7.564 1.00 95.12 162 ILE A C 1
ATOM 1260 O O . ILE A 1 162 ? 3.192 -4.717 -7.263 1.00 95.12 162 ILE A O 1
ATOM 1264 N N . MET A 1 163 ? 3.311 -6.900 -6.753 1.00 96.44 163 MET A N 1
ATOM 1265 C CA . MET A 1 163 ? 4.221 -6.725 -5.635 1.00 96.44 163 MET A CA 1
ATOM 1266 C C . MET A 1 163 ? 5.640 -6.721 -6.177 1.00 96.44 163 MET A C 1
ATOM 1268 O O . MET A 1 163 ? 6.145 -7.755 -6.608 1.00 96.44 163 MET A O 1
ATOM 1272 N N . ASN A 1 164 ? 6.260 -5.547 -6.163 1.00 97.31 164 ASN A N 1
ATOM 1273 C CA . ASN A 1 164 ? 7.696 -5.413 -6.336 1.00 97.31 164 ASN A CA 1
ATOM 1274 C C . ASN A 1 164 ? 8.357 -5.492 -4.964 1.00 97.31 164 ASN A C 1
ATOM 1276 O O . ASN A 1 164 ? 7.923 -4.809 -4.034 1.00 97.31 164 ASN A O 1
ATOM 1280 N N . THR A 1 165 ? 9.404 -6.307 -4.849 1.00 97.94 165 THR A N 1
ATOM 1281 C CA . THR A 1 165 ? 10.231 -6.332 -3.640 1.00 97.94 165 THR A CA 1
ATOM 1282 C C . THR A 1 165 ? 10.898 -4.982 -3.425 1.00 97.94 165 THR A C 1
ATOM 1284 O O . THR A 1 165 ? 11.113 -4.212 -4.369 1.00 97.94 165 THR A O 1
ATOM 1287 N N . TRP A 1 166 ? 11.303 -4.704 -2.190 1.00 98.00 166 TRP A N 1
ATOM 1288 C CA . TRP A 1 166 ? 11.986 -3.459 -1.876 1.00 98.00 166 TRP A CA 1
ATOM 1289 C C . TRP A 1 166 ? 13.282 -3.324 -2.665 1.00 98.00 166 TRP A C 1
ATOM 1291 O O . TRP A 1 166 ? 13.583 -2.240 -3.138 1.00 98.00 166 TRP A O 1
ATOM 1301 N N . ALA A 1 167 ? 13.996 -4.430 -2.896 1.00 97.81 167 ALA A N 1
ATOM 1302 C CA . ALA A 1 167 ? 15.210 -4.438 -3.708 1.00 97.81 167 ALA A CA 1
ATOM 1303 C C . ALA A 1 167 ? 14.979 -3.943 -5.148 1.00 97.81 167 ALA A C 1
ATOM 1305 O O . ALA A 1 167 ? 15.874 -3.338 -5.732 1.00 97.81 167 ALA A O 1
ATOM 1306 N N . VAL A 1 168 ? 13.793 -4.180 -5.720 1.00 97.94 168 VAL A N 1
ATOM 1307 C CA . VAL A 1 168 ? 13.418 -3.640 -7.035 1.00 97.94 168 VAL A CA 1
ATOM 1308 C C . VAL A 1 168 ? 13.088 -2.154 -6.927 1.00 97.94 168 VAL A C 1
ATOM 1310 O O . VAL A 1 168 ? 13.590 -1.363 -7.723 1.00 97.94 168 VAL A O 1
ATOM 1313 N N . VAL A 1 169 ? 12.278 -1.761 -5.940 1.00 98.12 169 VAL A N 1
ATOM 1314 C CA . VAL A 1 169 ? 11.827 -0.367 -5.779 1.00 98.12 169 VAL A CA 1
ATOM 1315 C C . VAL A 1 169 ? 12.967 0.573 -5.399 1.00 98.12 169 VAL A C 1
ATOM 1317 O O . VAL A 1 169 ? 13.058 1.672 -5.936 1.00 98.12 169 VAL A O 1
ATOM 1320 N N . SER A 1 170 ? 13.874 0.128 -4.534 1.00 97.88 170 SER A N 1
ATOM 1321 C CA . SER A 1 170 ? 15.001 0.916 -4.045 1.00 97.88 170 SER A CA 1
ATOM 1322 C C . SER A 1 170 ? 16.212 0.920 -4.975 1.00 97.88 170 SER A C 1
ATOM 1324 O O . SER A 1 170 ? 17.253 1.457 -4.604 1.00 97.88 170 SER A O 1
ATOM 1326 N N . ASN A 1 171 ? 16.134 0.271 -6.138 1.00 98.19 171 ASN A N 1
ATOM 1327 C CA . ASN A 1 171 ? 17.215 0.261 -7.116 1.00 98.19 171 ASN A CA 1
ATOM 1328 C C . ASN A 1 171 ? 17.050 1.442 -8.086 1.00 98.19 171 ASN A C 1
ATOM 1330 O O . ASN A 1 171 ? 16.108 1.417 -8.878 1.00 98.19 171 ASN A O 1
ATOM 1334 N N . PRO A 1 172 ? 17.986 2.412 -8.112 1.00 96.94 172 PRO A N 1
ATOM 1335 C CA . PRO A 1 172 ? 17.918 3.567 -9.010 1.00 96.94 172 PRO A CA 1
ATOM 1336 C C . PRO A 1 172 ? 17.963 3.246 -10.507 1.00 96.94 172 PRO A C 1
ATOM 1338 O O . PRO A 1 172 ? 17.710 4.116 -11.330 1.00 96.94 172 PRO A O 1
ATOM 1341 N N . ASN A 1 173 ? 18.315 2.011 -10.876 1.00 97.00 173 ASN A N 1
ATOM 1342 C CA . ASN A 1 173 ? 18.307 1.558 -12.267 1.00 97.00 173 ASN A CA 1
ATOM 1343 C C . ASN A 1 173 ? 16.959 0.948 -12.688 1.00 97.00 173 ASN A C 1
ATOM 1345 O O . ASN A 1 173 ? 16.784 0.605 -13.857 1.00 97.00 173 ASN A O 1
ATOM 1349 N N . THR A 1 174 ? 16.021 0.757 -11.755 1.00 96.19 174 THR A N 1
ATOM 1350 C CA . THR A 1 174 ? 14.673 0.280 -12.075 1.00 96.19 174 THR A CA 1
ATOM 1351 C C . THR A 1 174 ? 13.878 1.412 -12.712 1.00 96.19 174 THR A C 1
ATOM 1353 O O . THR A 1 174 ? 13.725 2.472 -12.120 1.00 96.19 174 THR A O 1
ATOM 1356 N N . VAL A 1 175 ? 13.312 1.172 -13.894 1.00 93.50 175 VAL A N 1
ATOM 1357 C CA . VAL A 1 175 ? 12.422 2.132 -14.557 1.00 93.50 175 VAL A CA 1
ATOM 1358 C C . VAL A 1 175 ? 10.973 1.725 -14.319 1.00 93.50 175 VAL A C 1
ATOM 1360 O O . VAL A 1 175 ? 10.559 0.627 -14.695 1.00 93.50 175 VAL A O 1
ATOM 1363 N N . PHE A 1 176 ? 10.197 2.624 -13.718 1.00 92.56 176 PHE A N 1
ATOM 1364 C CA . PHE A 1 176 ? 8.752 2.477 -13.567 1.00 92.56 176 PHE A CA 1
ATOM 1365 C C . PHE A 1 176 ? 8.043 3.185 -14.717 1.00 92.56 176 PHE A C 1
ATOM 1367 O O . PHE A 1 176 ? 8.313 4.350 -14.988 1.00 92.56 176 PHE A O 1
ATOM 1374 N N . ILE A 1 177 ? 7.145 2.474 -15.398 1.00 87.44 177 ILE A N 1
ATOM 1375 C CA . ILE A 1 177 ? 6.388 3.007 -16.534 1.00 87.44 177 ILE A CA 1
ATOM 1376 C C . ILE A 1 177 ? 4.986 3.379 -16.050 1.00 87.44 177 ILE A C 1
ATOM 1378 O O . ILE A 1 177 ? 4.280 2.547 -15.475 1.00 87.44 177 ILE A O 1
ATOM 1382 N N . SER A 1 178 ? 4.572 4.621 -16.290 1.00 80.56 178 SER A N 1
ATOM 1383 C CA . SER A 1 178 ? 3.220 5.096 -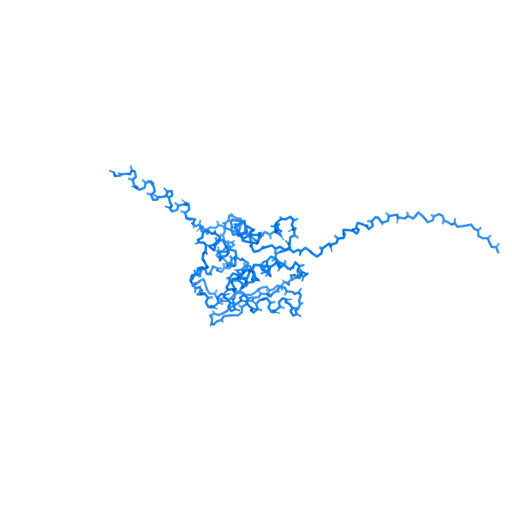15.998 1.00 80.56 178 SER A CA 1
ATOM 1384 C C . SER A 1 178 ? 2.267 4.887 -17.184 1.00 80.56 178 SER A C 1
ATOM 1386 O O . SER A 1 178 ? 2.680 4.693 -18.328 1.00 80.56 178 SER A O 1
ATOM 1388 N N . MET A 1 179 ? 0.956 4.966 -16.935 1.00 77.56 179 MET A N 1
ATOM 1389 C CA . MET A 1 179 ? -0.035 4.947 -18.021 1.00 77.56 179 MET A CA 1
ATOM 1390 C C . MET A 1 179 ? 0.112 6.165 -18.948 1.00 77.56 179 MET A C 1
ATOM 1392 O O . MET A 1 179 ? -0.187 6.080 -20.135 1.00 77.56 179 MET A O 1
ATOM 1396 N N . GLU A 1 180 ? 0.600 7.289 -18.421 1.00 79.25 180 GLU A N 1
ATOM 1397 C CA . GLU A 1 180 ? 0.921 8.475 -19.212 1.00 79.25 180 GLU A CA 1
ATOM 1398 C C . GLU A 1 180 ? 2.067 8.194 -20.191 1.00 79.25 180 GLU A C 1
ATOM 1400 O O . GLU A 1 180 ? 1.937 8.501 -21.375 1.00 79.25 180 GLU A O 1
ATOM 1405 N N . ASP A 1 181 ? 3.130 7.516 -19.748 1.00 85.12 181 ASP A N 1
ATOM 1406 C CA . ASP A 1 181 ? 4.236 7.103 -20.622 1.00 85.12 181 ASP A CA 1
ATOM 1407 C C . ASP A 1 181 ? 3.749 6.187 -21.751 1.00 85.12 181 ASP A C 1
ATOM 1409 O O .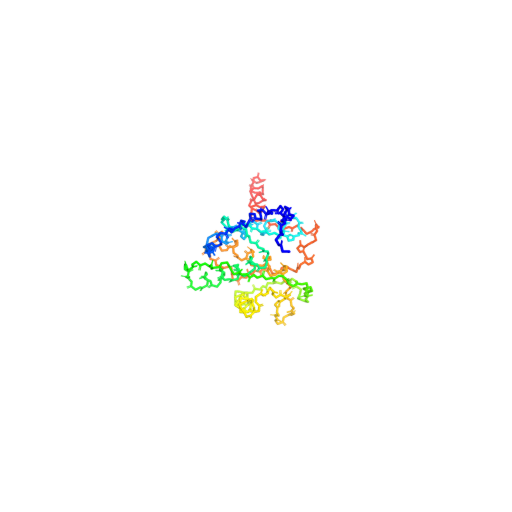 ASP A 1 181 ? 4.132 6.359 -22.910 1.00 85.12 181 ASP A O 1
ATOM 1413 N N . ILE A 1 182 ? 2.852 5.246 -21.432 1.00 86.00 182 ILE A N 1
ATOM 1414 C CA . ILE A 1 182 ? 2.237 4.339 -22.412 1.00 86.00 182 ILE A CA 1
ATOM 1415 C C . ILE A 1 182 ? 1.370 5.119 -23.406 1.00 86.00 182 ILE A C 1
ATOM 1417 O O . ILE A 1 182 ? 1.469 4.896 -24.615 1.00 86.00 182 ILE A O 1
ATOM 1421 N N . ASN A 1 183 ? 0.546 6.052 -22.929 1.00 85.75 183 ASN A N 1
ATOM 1422 C CA . ASN A 1 183 ? -0.308 6.877 -23.782 1.00 85.75 183 ASN A CA 1
ATOM 1423 C C . ASN A 1 183 ? 0.522 7.773 -24.711 1.00 85.75 183 ASN A C 1
ATOM 1425 O O . ASN A 1 183 ? 0.235 7.855 -25.907 1.00 85.75 183 ASN A O 1
ATOM 1429 N N . ASN A 1 184 ? 1.593 8.377 -24.194 1.00 88.94 184 ASN A N 1
ATOM 1430 C CA . ASN A 1 184 ? 2.525 9.187 -24.972 1.00 88.94 184 ASN A CA 1
ATOM 1431 C C . ASN A 1 184 ? 3.256 8.343 -26.026 1.00 88.94 184 ASN A C 1
ATOM 1433 O O . ASN A 1 184 ? 3.355 8.746 -27.187 1.00 88.94 184 ASN A O 1
ATOM 1437 N N . ALA A 1 185 ? 3.721 7.144 -25.663 1.00 90.12 185 ALA A N 1
ATOM 1438 C CA . ALA A 1 185 ? 4.338 6.213 -26.605 1.00 90.12 185 ALA A CA 1
ATOM 1439 C C . ALA A 1 185 ? 3.353 5.773 -27.704 1.00 90.12 185 ALA A C 1
ATOM 1441 O O . ALA A 1 185 ? 3.696 5.804 -28.886 1.00 90.12 185 ALA A O 1
ATOM 1442 N N . SER A 1 186 ? 2.115 5.437 -27.332 1.00 90.88 186 SER A N 1
ATOM 1443 C CA . SER A 1 186 ? 1.044 5.048 -28.258 1.00 90.88 186 SER A CA 1
ATOM 1444 C C . SER A 1 186 ? 0.691 6.171 -29.240 1.00 90.88 186 SER A C 1
ATOM 1446 O O . SER A 1 186 ? 0.630 5.950 -30.452 1.00 90.88 186 SER A O 1
ATOM 1448 N N . GLY A 1 187 ? 0.553 7.408 -28.749 1.00 90.75 187 GLY A N 1
ATOM 1449 C CA . GLY A 1 187 ? 0.299 8.583 -29.585 1.00 90.75 187 GLY A CA 1
ATOM 1450 C C . GLY A 1 187 ? 1.403 8.831 -30.617 1.00 90.75 187 GLY A C 1
ATOM 1451 O O . GLY A 1 187 ? 1.110 9.148 -31.770 1.00 90.75 187 GLY A O 1
ATOM 1452 N N . ARG A 1 188 ? 2.671 8.613 -30.243 1.00 90.88 188 ARG A N 1
ATOM 1453 C CA . ARG A 1 188 ? 3.804 8.705 -31.178 1.00 90.88 188 ARG A CA 1
ATOM 1454 C C . ARG A 1 188 ? 3.731 7.648 -32.277 1.00 90.88 188 ARG A C 1
ATOM 1456 O O . ARG A 1 188 ? 3.959 7.992 -33.428 1.00 90.88 188 ARG A O 1
ATOM 1463 N N . VAL A 1 189 ? 3.390 6.400 -31.947 1.00 90.25 189 VAL A N 1
ATOM 1464 C CA . VAL A 1 189 ? 3.249 5.319 -32.942 1.00 90.25 189 VAL A CA 1
ATOM 1465 C C . VAL A 1 189 ? 2.112 5.608 -33.924 1.00 90.25 189 VAL A C 1
ATOM 1467 O O . VAL A 1 189 ? 2.275 5.385 -35.120 1.00 90.25 189 VAL A O 1
ATOM 1470 N N . LYS A 1 190 ? 0.986 6.155 -33.448 1.00 87.00 190 LYS A N 1
ATOM 1471 C CA . LYS A 1 190 ? -0.159 6.511 -34.301 1.00 87.00 190 LYS A CA 1
ATOM 1472 C C . LYS A 1 190 ? 0.184 7.558 -35.367 1.00 87.00 190 LYS A C 1
ATOM 1474 O O . LYS A 1 190 ? -0.345 7.469 -36.462 1.00 87.00 190 LYS A O 1
ATOM 1479 N N . ASN A 1 191 ? 1.053 8.521 -35.057 1.00 78.69 191 ASN A N 1
ATOM 1480 C CA . ASN A 1 191 ? 1.423 9.609 -35.974 1.00 78.69 191 ASN A CA 1
ATOM 1481 C C . ASN A 1 191 ? 2.530 9.230 -36.981 1.00 78.69 191 ASN A C 1
ATOM 1483 O O . ASN A 1 191 ? 2.976 10.089 -37.739 1.00 78.69 191 ASN A O 1
ATOM 1487 N N . ILE A 1 192 ? 3.023 7.986 -36.951 1.00 76.44 192 ILE A N 1
ATOM 1488 C CA . ILE A 1 192 ? 4.059 7.478 -37.870 1.00 76.44 192 ILE A CA 1
ATOM 1489 C C . ILE A 1 192 ? 3.440 6.798 -39.113 1.00 76.44 192 ILE A C 1
ATOM 1491 O O . ILE A 1 192 ? 4.156 6.544 -40.080 1.00 76.44 192 ILE A O 1
ATOM 1495 N N . TYR A 1 193 ? 2.124 6.562 -39.123 1.00 54.09 193 TYR A N 1
ATOM 1496 C CA . TYR A 1 193 ? 1.354 6.033 -40.259 1.00 54.09 193 TYR A CA 1
ATOM 1497 C C . TYR A 1 193 ? 0.285 7.033 -40.700 1.00 54.09 193 TYR A C 1
ATOM 1499 O O . TYR A 1 193 ? -0.069 7.003 -41.899 1.00 54.09 193 TYR A O 1
#